Protein AF-0000000072804065 (afdb_homodimer)

Organism: NCBI:txid2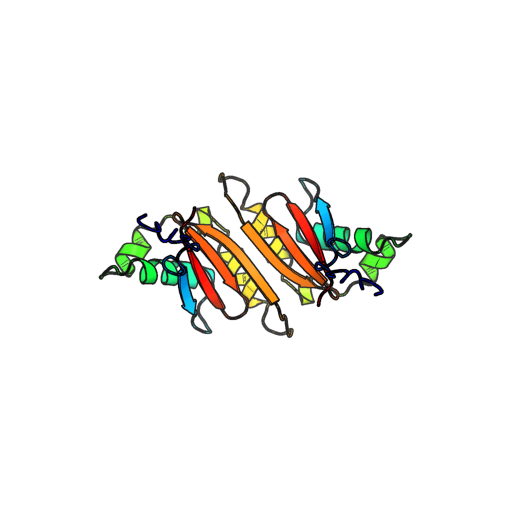691917

pLDDT: mean 82.13, std 18.31, range [34.38, 97.69]

Sequence (206 aa):
MTSGQSTTDSPSEHDRFVYQAEPDQPPSEAVITAIAMQSEADDLTAVADELDPLYNAIDPSALDALFDSSGTHDRSTGAVTFEYADRHVRIDTTGRIELTAEEMTSGQSTTDSPSEHDRFVYQAEPDQPPSEAVITAIAMQSEADDLTAVADELDPLYNAIDPSALDALFDSSGTHDRSTGAVTFEYADRHVRIDTTGRIELTAEE

Radius of gyration: 20.18 Å; Cα contacts (8 Å, |Δi|>4): 306; chains: 2; bounding box: 33×65×68 Å

Structure (mmCIF, N/CA/C/O backbone):
data_AF-0000000072804065-model_v1
#
loop_
_entity.id
_entity.type
_entity.pdbx_description
1 polymer 'Halobacterial output domain-containing protein'
#
loop_
_atom_site.group_PDB
_atom_site.id
_atom_site.type_symbol
_atom_site.label_atom_id
_atom_site.label_alt_id
_atom_site.label_comp_id
_atom_site.label_asym_id
_atom_site.label_entity_id
_atom_site.label_seq_id
_atom_site.pdbx_PDB_ins_code
_atom_site.Cartn_x
_atom_site.Cartn_y
_atom_site.Cartn_z
_atom_site.occupancy
_atom_site.B_iso_or_equiv
_atom_site.auth_seq_id
_atom_site.auth_comp_id
_atom_site.auth_asym_id
_atom_site.auth_atom_id
_atom_site.pdbx_PDB_model_num
ATOM 1 N N . MET A 1 1 ? 0.262 3.355 -51.188 1 34.38 1 MET A N 1
ATOM 2 C CA . MET A 1 1 ? 0.47 4.039 -49.906 1 34.38 1 MET A CA 1
ATOM 3 C C . MET A 1 1 ? -0.218 3.291 -48.75 1 34.38 1 MET A C 1
ATOM 5 O O . MET A 1 1 ? -1.448 3.256 -48.688 1 34.38 1 MET A O 1
ATOM 9 N N . THR A 1 2 ? 0.384 2.131 -48.344 1 46.75 2 THR A N 1
ATOM 10 C CA . THR A 1 2 ? -0.079 1.192 -47.344 1 46.75 2 THR A CA 1
ATOM 11 C C . THR A 1 2 ? -0.172 1.872 -45.969 1 46.75 2 THR A C 1
ATOM 13 O O . THR A 1 2 ? 0.775 2.529 -45.531 1 46.75 2 THR A O 1
ATOM 16 N N . SER A 1 3 ? -1.215 2.693 -45.781 1 47.5 3 SER A N 1
ATOM 17 C CA . SER A 1 3 ? -1.471 3.291 -44.469 1 47.5 3 SER A CA 1
ATOM 18 C C . SER A 1 3 ? -1.201 2.295 -43.344 1 47.5 3 SER A C 1
ATOM 20 O O . SER A 1 3 ? -1.839 1.243 -43.25 1 47.5 3 SER A O 1
ATOM 22 N N . GLY A 1 4 ? 0.09 2.086 -43 1 46.12 4 GLY A N 1
ATOM 23 C CA . GLY A 1 4 ? 0.476 1.311 -41.844 1 46.12 4 GLY A CA 1
ATOM 24 C C . GLY A 1 4 ? -0.341 1.645 -40.594 1 46.12 4 GLY A C 1
ATOM 25 O O . GLY A 1 4 ? -0.458 2.812 -40.219 1 46.12 4 GLY A O 1
ATOM 26 N N . GLN A 1 5 ? -1.548 1.132 -40.438 1 47.69 5 GLN A N 1
ATOM 27 C CA . GLN A 1 5 ? -2.291 1.23 -39.188 1 47.69 5 GLN A CA 1
ATOM 28 C C . GLN A 1 5 ? -1.362 1.107 -38 1 47.69 5 GLN A C 1
ATOM 30 O O . GLN A 1 5 ? -0.599 0.146 -37.875 1 47.69 5 GLN A O 1
ATOM 35 N N . SER A 1 6 ? -0.649 2.172 -37.625 1 50.25 6 SER A N 1
ATOM 36 C CA . SER A 1 6 ? 0.022 2.238 -36.312 1 50.25 6 SER A CA 1
ATOM 37 C C . SER A 1 6 ? -0.809 1.567 -35.25 1 50.25 6 SER A C 1
ATOM 39 O O . SER A 1 6 ? -1.888 2.051 -34.875 1 50.25 6 SER A O 1
ATOM 41 N N . THR A 1 7 ? -0.892 0.252 -35.25 1 48.94 7 THR A N 1
ATOM 42 C CA . THR A 1 7 ? -1.451 -0.417 -34.094 1 48.94 7 THR A CA 1
ATOM 43 C C . THR A 1 7 ? -0.897 0.189 -32.812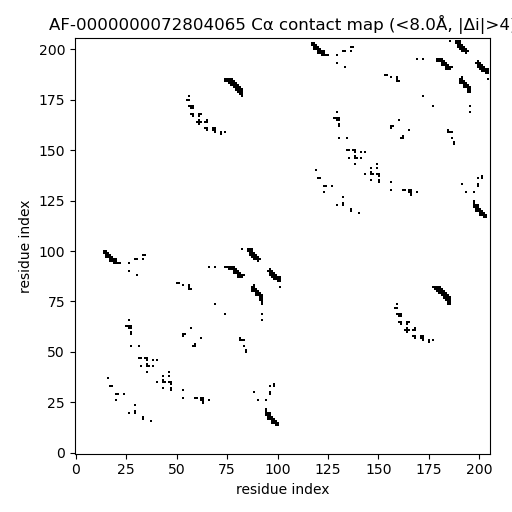 1 48.94 7 THR A C 1
ATOM 45 O O . THR A 1 7 ? 0.312 0.16 -32.562 1 48.94 7 THR A O 1
ATOM 48 N N . THR A 1 8 ? -1.206 1.453 -32.531 1 47.91 8 THR A N 1
ATOM 49 C CA . THR A 1 8 ? -0.932 1.958 -31.188 1 47.91 8 THR A CA 1
ATOM 50 C C . THR A 1 8 ? -1.094 0.852 -30.141 1 47.91 8 THR A C 1
ATOM 52 O O . THR A 1 8 ? -2.168 0.26 -30.031 1 47.91 8 THR A O 1
ATOM 55 N N . ASP A 1 9 ? -0.089 0.01 -29.938 1 44.72 9 ASP A N 1
ATOM 56 C CA . ASP A 1 9 ? 0.026 -0.941 -28.844 1 44.72 9 ASP A CA 1
ATOM 57 C C . ASP A 1 9 ? -0.428 -0.316 -27.516 1 44.72 9 ASP A C 1
ATOM 59 O O . ASP A 1 9 ? 0.246 0.563 -26.984 1 44.72 9 ASP A O 1
ATOM 63 N N . SER A 1 10 ? -1.615 0.213 -27.391 1 50.66 10 SER A N 1
ATOM 64 C CA . SER A 1 10 ? -2.113 0.511 -26.062 1 50.66 10 SER A CA 1
ATOM 65 C C . SER A 1 10 ? -1.63 -0.521 -25.047 1 50.66 10 SER A C 1
ATOM 67 O O . SER A 1 10 ? -1.496 -1.702 -25.359 1 50.66 10 SER A O 1
ATOM 69 N N . PRO A 1 11 ? -0.793 -0.246 -24.109 1 51.28 11 PRO A N 1
ATOM 70 C CA . PRO A 1 11 ? -0.505 -1.338 -23.172 1 51.28 11 PRO A CA 1
ATOM 71 C C . PRO A 1 11 ? -1.628 -2.371 -23.109 1 51.28 11 PRO A C 1
ATOM 73 O O . PRO A 1 11 ? -2.793 -2.012 -22.922 1 51.28 11 PRO A O 1
ATOM 76 N N . SER A 1 12 ? -1.686 -3.406 -23.938 1 51.94 12 SER A N 1
ATOM 77 C CA . SER A 1 12 ? -2.711 -4.418 -24.172 1 51.94 12 SER A CA 1
ATOM 78 C C . SER A 1 12 ? -3.369 -4.855 -22.875 1 51.94 12 SER A C 1
ATOM 80 O O . SER A 1 12 ? -2.689 -5.316 -21.953 1 51.94 12 SER A O 1
ATOM 82 N N . GLU A 1 13 ? -4.5 -4.156 -22.281 1 58.72 13 GLU A N 1
ATOM 83 C CA . GLU A 1 13 ? -5.434 -4.773 -21.344 1 58.72 13 GLU A CA 1
ATOM 84 C C . GLU A 1 13 ? -5.246 -6.285 -21.297 1 58.72 13 GLU A C 1
ATOM 86 O O . GLU A 1 13 ? -5.621 -6.93 -20.312 1 58.72 13 GLU A O 1
ATOM 91 N N . HIS A 1 14 ? -4.488 -6.77 -22.297 1 63.44 14 HIS A N 1
ATOM 92 C CA . HIS A 1 14 ? -4.352 -8.211 -22.438 1 63.44 14 HIS A CA 1
ATOM 93 C C . HIS A 1 14 ? -3.363 -8.773 -21.406 1 63.44 14 HIS A C 1
ATOM 95 O O . HIS A 1 14 ? -3.447 -9.945 -21.031 1 63.44 14 HIS A O 1
ATOM 101 N N . ASP A 1 15 ? -2.721 -7.867 -20.703 1 82.69 15 ASP A N 1
ATOM 102 C CA . ASP A 1 15 ? -1.767 -8.461 -19.766 1 82.69 15 ASP A CA 1
ATOM 103 C C . ASP A 1 15 ? -2.152 -8.156 -18.328 1 82.69 15 ASP A C 1
ATOM 105 O O . ASP A 1 15 ? -1.288 -8.078 -17.453 1 82.69 15 ASP A O 1
ATOM 109 N N . ARG A 1 16 ? -3.529 -7.902 -18.234 1 91.69 16 ARG A N 1
ATOM 110 C CA . ARG A 1 16 ? -4.074 -7.605 -16.906 1 91.69 16 ARG A CA 1
ATOM 111 C C . ARG A 1 16 ? -5.004 -8.719 -16.438 1 91.69 16 ARG A C 1
ATOM 113 O O . ARG A 1 16 ? -5.883 -9.156 -17.188 1 91.69 16 ARG A O 1
ATOM 120 N N . PHE A 1 17 ? -4.719 -9.336 -15.305 1 95.06 17 PHE A N 1
ATOM 121 C CA . PHE A 1 17 ? -5.559 -10.344 -14.672 1 95.06 17 PHE A CA 1
ATOM 122 C C . PHE A 1 17 ? -6.129 -9.836 -13.359 1 95.06 17 PHE A C 1
ATOM 124 O O . PHE A 1 17 ? -5.418 -9.203 -12.57 1 95.06 17 PHE A O 1
ATOM 131 N N . VAL A 1 18 ? -7.477 -10.047 -13.125 1 97.38 18 VAL A N 1
ATOM 132 C CA . VAL A 1 18 ? -8.109 -9.562 -11.906 1 97.38 18 VAL A CA 1
ATOM 133 C C . VAL A 1 18 ? -8.703 -10.727 -11.125 1 97.38 18 VAL A C 1
ATOM 135 O O . VAL A 1 18 ? -9.359 -11.594 -11.695 1 97.38 18 VAL A O 1
ATOM 138 N N . TYR A 1 19 ? -8.383 -10.766 -9.875 1 96.94 19 TYR A N 1
ATOM 139 C CA . TYR A 1 19 ? -8.898 -11.758 -8.938 1 96.94 19 TYR A CA 1
ATOM 140 C C . TYR A 1 19 ? -9.586 -11.086 -7.754 1 96.94 19 TYR A C 1
ATOM 142 O O . TYR A 1 19 ? -9.078 -10.086 -7.223 1 96.94 19 TYR A O 1
ATOM 150 N N . GLN A 1 20 ? -10.781 -11.578 -7.398 1 97.69 20 GLN A N 1
ATOM 151 C CA . GLN A 1 20 ? -11.5 -11.102 -6.219 1 97.69 20 GLN A CA 1
ATOM 152 C C . GLN A 1 20 ? -11.336 -12.062 -5.051 1 97.69 20 GLN A C 1
ATOM 154 O O . GLN A 1 20 ? -11.836 -13.188 -5.094 1 97.69 20 GLN A O 1
ATOM 159 N N . ALA A 1 21 ? -10.68 -11.594 -4.07 1 97 21 ALA A N 1
ATOM 160 C CA . ALA A 1 21 ? -10.461 -12.43 -2.893 1 97 21 ALA A CA 1
ATOM 161 C C . ALA A 1 21 ? -11.789 -12.758 -2.205 1 97 21 ALA A C 1
ATOM 163 O O . ALA A 1 21 ? -12.711 -11.945 -2.205 1 97 21 ALA A O 1
ATOM 164 N N . GLU A 1 22 ? -11.812 -13.914 -1.579 1 95.75 22 GLU A N 1
ATOM 165 C CA . GLU A 1 22 ? -12.953 -14.258 -0.741 1 95.75 22 GLU A CA 1
ATOM 166 C C . GLU A 1 22 ? -12.969 -13.438 0.542 1 95.75 22 GLU A C 1
ATOM 168 O O . GLU A 1 22 ? -11.922 -12.969 1 1 95.75 22 GLU A O 1
ATOM 173 N N . PRO A 1 23 ? -14.164 -13.211 1.139 1 92 23 PRO A N 1
ATOM 174 C CA . PRO A 1 23 ? -14.297 -12.344 2.314 1 92 23 PRO A CA 1
ATOM 175 C C . PRO A 1 23 ? -13.352 -12.742 3.447 1 92 23 PRO A C 1
ATOM 177 O O . PRO A 1 23 ? -12.836 -11.883 4.156 1 92 23 PRO A O 1
ATOM 180 N N . ASP A 1 24 ? -13.07 -14.008 3.656 1 93.12 24 ASP A N 1
ATOM 181 C CA . ASP A 1 24 ? -12.242 -14.438 4.781 1 93.12 24 ASP A CA 1
ATOM 182 C C . ASP A 1 24 ? -10.844 -14.828 4.324 1 93.12 24 ASP A C 1
ATOM 184 O O . ASP A 1 24 ? -10.039 -15.328 5.117 1 93.12 24 ASP A O 1
ATOM 188 N N . GLN A 1 25 ? -10.586 -14.508 3.143 1 95.88 25 GLN A N 1
ATOM 189 C CA . GLN A 1 25 ? -9.266 -14.836 2.615 1 95.88 25 GLN A CA 1
ATOM 190 C C . GLN A 1 25 ? -8.273 -13.703 2.883 1 95.88 25 GLN A C 1
ATOM 192 O O . GLN A 1 25 ? -8.453 -12.586 2.396 1 95.88 25 GLN A O 1
ATOM 197 N N . PRO A 1 26 ? -7.223 -14.023 3.727 1 96.25 26 PRO A N 1
ATOM 198 C CA . PRO A 1 26 ? -6.211 -12.984 3.93 1 96.25 26 PRO A CA 1
ATOM 199 C C . PRO A 1 26 ? -5.562 -12.531 2.625 1 96.25 26 PRO A C 1
ATOM 201 O O . PRO A 1 26 ? -5.309 -13.352 1.738 1 96.25 26 PRO A O 1
ATOM 204 N N . PRO A 1 27 ? -5.324 -11.219 2.494 1 96.69 27 PRO A N 1
ATOM 205 C CA . PRO A 1 27 ? -4.715 -10.703 1.266 1 96.69 27 PRO A CA 1
ATOM 206 C C . PRO A 1 27 ? -3.414 -11.422 0.906 1 96.69 27 PRO A C 1
ATOM 208 O O . PRO A 1 27 ? -3.141 -11.656 -0.274 1 96.69 27 PRO A O 1
ATOM 211 N N . SER A 1 28 ? -2.547 -11.734 1.847 1 96.44 28 SER A N 1
ATOM 212 C CA . SER A 1 28 ? -1.288 -12.422 1.577 1 96.44 28 SER A CA 1
ATOM 213 C C . SER A 1 28 ? -1.525 -13.758 0.89 1 96.44 28 SER A C 1
ATOM 215 O O . SER A 1 28 ? -0.743 -14.172 0.03 1 96.44 28 SER A O 1
ATOM 217 N N . GLU A 1 29 ? -2.527 -14.477 1.264 1 95.94 29 GLU A N 1
ATOM 218 C CA . GLU A 1 29 ? -2.887 -15.742 0.622 1 95.94 29 GLU A CA 1
ATOM 219 C C . GLU A 1 29 ? -3.559 -15.5 -0.727 1 95.94 29 GLU A C 1
ATOM 221 O O . GLU A 1 29 ? -3.344 -16.25 -1.677 1 95.94 29 GLU A O 1
ATOM 226 N N . ALA A 1 30 ? -4.402 -14.492 -0.772 1 96.44 30 ALA A N 1
ATOM 227 C CA . ALA A 1 30 ? -5.129 -14.156 -1.993 1 96.44 30 ALA A CA 1
ATOM 228 C C . ALA A 1 30 ? -4.164 -13.844 -3.135 1 96.44 30 ALA A C 1
ATOM 230 O O . ALA A 1 30 ? -4.441 -14.172 -4.293 1 96.44 30 ALA A O 1
ATOM 231 N N . VAL A 1 31 ? -3.062 -13.234 -2.836 1 96.25 31 VAL A N 1
ATOM 232 C CA . VAL A 1 31 ? -2.059 -12.922 -3.846 1 96.25 31 VAL A CA 1
ATOM 233 C C . VAL A 1 31 ? -1.539 -14.203 -4.484 1 96.25 31 VAL A C 1
ATOM 235 O O . VAL A 1 31 ? -1.48 -14.32 -5.711 1 96.25 31 VAL A O 1
ATOM 238 N N . ILE A 1 32 ? -1.177 -15.125 -3.686 1 95.5 32 ILE A N 1
ATOM 239 C CA . ILE A 1 32 ? -0.658 -16.391 -4.176 1 95.5 32 ILE A CA 1
ATOM 240 C C . ILE A 1 32 ? -1.719 -17.094 -5.023 1 95.5 32 ILE A C 1
ATOM 242 O O . ILE A 1 32 ? -1.421 -17.609 -6.105 1 95.5 32 ILE A O 1
ATOM 246 N N . THR A 1 33 ? -2.924 -17.078 -4.508 1 94.38 33 THR A N 1
ATOM 247 C CA . THR A 1 33 ? -4.035 -17.688 -5.23 1 94.38 33 THR A CA 1
ATOM 248 C C . THR A 1 33 ? -4.23 -17.016 -6.586 1 94.38 33 THR A C 1
ATOM 250 O O . THR A 1 33 ? -4.387 -17.703 -7.605 1 94.38 33 THR A O 1
ATOM 253 N N . ALA A 1 34 ? -4.211 -15.648 -6.625 1 95.44 34 ALA A N 1
ATOM 254 C CA . ALA A 1 34 ? -4.379 -14.883 -7.859 1 95.44 34 ALA A CA 1
ATOM 255 C C . ALA A 1 34 ? -3.328 -15.266 -8.891 1 95.44 34 ALA A C 1
ATOM 257 O O . ALA A 1 34 ? -3.65 -15.477 -10.062 1 95.44 34 ALA A O 1
ATOM 258 N N . ILE A 1 35 ? -2.098 -15.414 -8.477 1 94 35 ILE A N 1
ATOM 259 C CA . ILE A 1 35 ? -1.001 -15.727 -9.383 1 94 35 ILE A CA 1
ATOM 260 C C . ILE A 1 35 ? -1.16 -17.156 -9.906 1 94 35 ILE A C 1
ATOM 262 O O . ILE A 1 35 ? -0.947 -17.422 -11.094 1 94 35 ILE A O 1
ATOM 266 N N . ALA A 1 36 ? -1.484 -18.062 -9.016 1 92.62 36 ALA A N 1
ATOM 267 C CA . ALA A 1 36 ? -1.716 -19.438 -9.445 1 92.62 36 ALA A CA 1
ATOM 268 C C . ALA A 1 36 ? -2.822 -19.5 -10.492 1 92.62 36 ALA A C 1
ATOM 270 O O . ALA A 1 36 ? -2.693 -20.203 -11.492 1 92.62 36 ALA A O 1
ATOM 271 N N . MET A 1 37 ? -3.846 -18.75 -10.289 1 91.88 37 MET A N 1
ATOM 272 C CA . MET A 1 37 ? -5 -18.766 -11.188 1 91.88 37 MET A CA 1
ATOM 273 C C . MET A 1 37 ? -4.668 -18.125 -12.523 1 91.88 37 MET A C 1
ATOM 275 O O . MET A 1 37 ? -5.172 -18.547 -13.562 1 91.88 37 MET A O 1
ATOM 279 N N . GLN A 1 38 ? -3.85 -17.078 -12.445 1 91.06 38 GLN A N 1
ATOM 280 C CA . GLN A 1 38 ? -3.438 -16.406 -13.68 1 91.06 38 GLN A CA 1
ATOM 281 C C . GLN A 1 38 ? -2.674 -17.359 -14.594 1 91.06 38 GLN A C 1
ATOM 283 O O . GLN A 1 38 ? -2.748 -17.25 -15.82 1 91.06 38 GLN A O 1
ATOM 288 N N . SER A 1 39 ? -1.707 -18.172 -14.102 1 82.31 39 SER A N 1
ATOM 289 C CA . SER A 1 39 ? -0.827 -19.062 -14.844 1 82.31 39 SER A CA 1
ATOM 290 C C . SER A 1 39 ? -1.627 -20.031 -15.719 1 82.31 39 SER A C 1
ATOM 292 O O . SER A 1 39 ? -1.098 -20.578 -16.688 1 82.31 39 SER A O 1
ATOM 294 N N . GLU A 1 40 ? -2.932 -20.062 -15.75 1 76.5 40 GLU A N 1
ATOM 295 C CA . GLU A 1 40 ? -3.777 -20.969 -16.531 1 76.5 40 GLU A CA 1
ATOM 296 C C . GLU A 1 40 ? -3.242 -22.391 -16.484 1 76.5 40 GLU A C 1
ATOM 298 O O . GLU A 1 40 ? -3.418 -23.156 -17.438 1 76.5 40 GLU A O 1
ATOM 303 N N . ALA A 1 41 ? -2.395 -22.594 -15.531 1 79.31 41 ALA A N 1
ATOM 304 C CA . ALA A 1 41 ? -1.872 -23.953 -15.383 1 79.31 41 ALA A CA 1
ATOM 305 C C . ALA A 1 41 ? -2.947 -24.891 -14.852 1 79.31 41 ALA A C 1
ATOM 307 O O . ALA A 1 41 ? -3.881 -24.453 -14.172 1 79.31 41 ALA A O 1
ATOM 308 N N . ASP A 1 42 ? -2.861 -26.109 -15.273 1 80.56 42 ASP A N 1
ATOM 309 C CA . ASP A 1 42 ? -3.832 -27.141 -14.906 1 80.56 42 ASP A CA 1
ATOM 310 C C . ASP A 1 42 ? -3.777 -27.438 -13.406 1 80.56 42 ASP A C 1
ATOM 312 O O . ASP A 1 42 ? -4.785 -27.812 -12.805 1 80.56 42 ASP A O 1
ATOM 316 N N . ASP A 1 43 ? -2.572 -27.281 -12.852 1 84.25 43 ASP A N 1
ATOM 317 C CA . ASP A 1 43 ? -2.398 -27.547 -11.422 1 84.25 43 ASP A CA 1
ATOM 318 C C . ASP A 1 43 ? -1.99 -26.281 -10.672 1 84.25 43 ASP A C 1
ATOM 320 O O . ASP A 1 43 ? -0.803 -25.969 -10.578 1 84.25 43 ASP A O 1
ATOM 324 N N . LEU A 1 44 ? -2.902 -25.625 -10.07 1 78.88 44 LEU A N 1
ATOM 325 C CA . LEU A 1 44 ? -2.688 -24.359 -9.391 1 78.88 44 LEU A CA 1
ATOM 326 C C . LEU A 1 44 ? -1.84 -24.547 -8.133 1 78.88 44 LEU A C 1
ATOM 328 O O . LEU A 1 44 ? -1.078 -23.656 -7.754 1 78.88 44 LEU A O 1
ATOM 332 N N . THR A 1 45 ? -1.979 -25.703 -7.539 1 81.69 45 THR A N 1
ATOM 333 C CA . THR A 1 45 ? -1.188 -25.984 -6.348 1 81.69 45 THR A CA 1
ATOM 334 C C . THR A 1 45 ? 0.294 -26.094 -6.695 1 81.69 45 THR A C 1
ATOM 336 O O . THR A 1 45 ? 1.147 -25.609 -5.949 1 81.69 45 THR A O 1
ATOM 339 N N . ALA A 1 46 ? 0.537 -26.672 -7.855 1 82.94 46 ALA A N 1
ATOM 340 C CA . ALA A 1 46 ? 1.923 -26.812 -8.297 1 82.94 46 ALA A CA 1
ATOM 341 C C . ALA A 1 46 ? 2.545 -25.453 -8.594 1 82.94 46 ALA A C 1
ATOM 343 O O . ALA A 1 46 ? 3.713 -25.219 -8.281 1 82.94 46 ALA A O 1
ATOM 344 N N . VAL A 1 47 ? 1.757 -24.641 -9.117 1 82.44 47 VAL A N 1
ATOM 345 C CA . VAL A 1 47 ? 2.236 -23.312 -9.445 1 82.44 47 VAL A CA 1
ATOM 346 C C . VAL A 1 47 ? 2.59 -22.562 -8.164 1 82.44 47 VAL A C 1
ATOM 348 O O . VAL A 1 47 ? 3.674 -21.969 -8.055 1 82.44 47 VAL A O 1
ATOM 351 N N . ALA A 1 48 ? 1.718 -22.656 -7.199 1 81.5 48 ALA A N 1
ATOM 352 C CA . ALA A 1 48 ? 1.929 -21.953 -5.934 1 81.5 48 ALA A CA 1
ATOM 353 C C . ALA A 1 48 ? 3.186 -22.469 -5.23 1 81.5 48 ALA A C 1
ATOM 355 O O . ALA A 1 48 ? 3.896 -21.688 -4.586 1 81.5 48 ALA A O 1
ATOM 356 N N . ASP A 1 49 ? 3.439 -23.734 -5.473 1 84.38 49 ASP A N 1
ATOM 357 C CA . ASP A 1 49 ? 4.59 -24.359 -4.828 1 84.38 49 ASP A CA 1
ATOM 358 C C . ASP A 1 49 ? 5.898 -23.891 -5.465 1 84.38 49 ASP A C 1
ATOM 360 O O . ASP A 1 49 ? 6.961 -23.984 -4.848 1 84.38 49 ASP A O 1
ATOM 364 N N . GLU A 1 50 ? 5.762 -23.438 -6.66 1 86.31 50 GLU A N 1
ATOM 365 C CA . GLU A 1 50 ? 6.973 -23.031 -7.367 1 86.31 50 GLU A CA 1
ATOM 366 C C . GLU A 1 50 ? 7.289 -21.562 -7.145 1 86.31 50 GLU A C 1
ATOM 368 O O . GLU A 1 50 ? 8.391 -21.094 -7.457 1 86.31 50 GLU A O 1
ATOM 373 N N . LEU A 1 51 ? 6.324 -20.906 -6.582 1 89.44 51 LEU A N 1
ATOM 374 C CA . LEU A 1 51 ? 6.516 -19.484 -6.352 1 89.44 51 LEU A CA 1
ATOM 375 C C . LEU A 1 51 ? 7.504 -19.25 -5.215 1 89.44 51 LEU A C 1
ATOM 377 O O . LEU A 1 51 ? 7.52 -19.984 -4.23 1 89.44 51 LEU A O 1
ATOM 381 N N . ASP A 1 52 ? 8.422 -18.172 -5.422 1 88.81 52 ASP A N 1
ATOM 382 C CA . ASP A 1 52 ? 9.219 -17.719 -4.289 1 88.81 52 ASP A CA 1
ATOM 383 C C . ASP A 1 52 ? 8.32 -17.312 -3.119 1 88.81 52 ASP A C 1
ATOM 385 O O . ASP A 1 52 ? 7.172 -16.922 -3.316 1 88.81 52 ASP A O 1
ATOM 389 N N . PRO A 1 53 ? 8.906 -17.5 -1.896 1 91.75 53 PRO A N 1
ATOM 390 C CA . PRO A 1 53 ? 8.133 -17.031 -0.745 1 91.75 53 PRO A CA 1
ATOM 391 C C . PRO A 1 53 ? 7.754 -15.555 -0.852 1 91.75 53 PRO A C 1
ATOM 393 O O . PRO A 1 53 ? 8.578 -14.727 -1.251 1 91.75 53 PRO A O 1
ATOM 396 N N . LEU A 1 54 ? 6.387 -15.266 -0.555 1 92.69 54 LEU A N 1
ATOM 397 C CA . LEU A 1 54 ? 5.867 -13.906 -0.643 1 92.69 54 LEU A CA 1
ATOM 398 C C . LEU A 1 54 ? 6.656 -12.969 0.261 1 92.69 54 LEU A C 1
ATOM 400 O O . LEU A 1 54 ? 6.84 -11.789 -0.069 1 92.69 54 LEU A O 1
ATOM 404 N N . TYR A 1 55 ? 7.18 -13.523 1.354 1 92 55 TYR A N 1
ATOM 405 C CA . TYR A 1 55 ? 7.852 -12.68 2.338 1 92 55 TYR A CA 1
ATOM 406 C C . TYR A 1 55 ? 9.117 -12.062 1.756 1 92 55 TYR A C 1
ATOM 408 O O . TYR A 1 55 ? 9.68 -11.125 2.328 1 92 55 TYR A O 1
ATOM 416 N N . ASN A 1 56 ? 9.594 -12.609 0.59 1 90.12 56 ASN A N 1
ATOM 417 C CA . ASN A 1 56 ? 10.734 -12.016 -0.092 1 90.12 56 ASN A CA 1
ATOM 418 C C . ASN A 1 56 ? 10.359 -10.695 -0.759 1 90.12 56 ASN A C 1
ATOM 420 O O . ASN A 1 56 ? 11.234 -9.883 -1.066 1 90.12 56 ASN A O 1
ATOM 424 N N . ALA A 1 57 ? 9.109 -10.516 -1.004 1 90.81 57 ALA A N 1
ATOM 425 C CA . ALA A 1 57 ? 8.664 -9.32 -1.708 1 90.81 57 ALA A CA 1
ATOM 426 C C . ALA A 1 57 ? 7.992 -8.336 -0.75 1 90.81 57 ALA A C 1
ATOM 428 O O . ALA A 1 57 ? 8.102 -7.125 -0.924 1 90.81 57 ALA A O 1
ATOM 429 N N . ILE A 1 58 ? 7.25 -8.844 0.164 1 92.06 58 ILE A N 1
ATOM 430 C CA . ILE A 1 58 ? 6.504 -8.023 1.113 1 92.06 58 ILE A CA 1
ATOM 431 C C . ILE A 1 58 ? 6.277 -8.805 2.404 1 92.06 58 ILE A C 1
ATOM 433 O O . ILE A 1 58 ? 6.262 -10.039 2.395 1 92.06 58 ILE A O 1
ATOM 437 N N . ASP A 1 59 ? 6.211 -8.117 3.525 1 94.44 59 ASP A N 1
ATOM 438 C CA . ASP A 1 59 ? 5.824 -8.773 4.77 1 94.44 59 ASP A CA 1
ATOM 439 C C . ASP A 1 59 ? 4.355 -9.188 4.738 1 94.44 59 ASP A C 1
ATOM 441 O O . ASP A 1 59 ? 3.465 -8.344 4.871 1 94.44 59 ASP A O 1
ATOM 445 N N . PRO A 1 60 ? 4.117 -10.461 4.695 1 95.81 60 PRO A N 1
ATOM 446 C CA . PRO A 1 60 ? 2.732 -10.922 4.535 1 95.81 60 PRO A CA 1
ATOM 447 C C . PRO A 1 60 ? 1.86 -10.586 5.742 1 95.81 60 PRO A C 1
ATOM 449 O O . PRO A 1 60 ? 0.669 -10.305 5.59 1 95.81 60 PRO A O 1
ATOM 452 N N . SER A 1 61 ? 2.426 -10.648 6.922 1 95.88 61 SER A N 1
ATOM 453 C CA . SER A 1 61 ? 1.646 -10.344 8.117 1 95.88 61 SER A CA 1
ATOM 454 C C . SER A 1 61 ? 1.258 -8.867 8.164 1 95.88 61 SER A C 1
ATOM 456 O O . SER A 1 61 ? 0.161 -8.523 8.609 1 95.88 61 SER A O 1
ATOM 458 N N . ALA A 1 62 ? 2.191 -8.039 7.77 1 95.75 62 ALA A N 1
ATOM 459 C CA . ALA A 1 62 ? 1.898 -6.613 7.684 1 95.75 62 ALA A CA 1
ATOM 460 C C . ALA A 1 62 ? 0.802 -6.34 6.656 1 95.75 62 ALA A C 1
ATOM 462 O O . ALA A 1 62 ? -0.099 -5.535 6.902 1 95.75 62 ALA A O 1
ATOM 463 N N . LEU A 1 63 ? 0.881 -6.988 5.535 1 95.5 63 LEU A N 1
ATOM 464 C CA . LEU A 1 63 ? -0.13 -6.863 4.488 1 95.5 63 LEU A CA 1
ATOM 465 C C . LEU A 1 63 ? -1.504 -7.266 5.016 1 95.5 63 LEU A C 1
ATOM 467 O O . LEU A 1 63 ? -2.482 -6.535 4.832 1 95.5 63 LEU A O 1
ATOM 471 N N . ASP A 1 64 ? -1.593 -8.359 5.668 1 96.12 64 ASP A N 1
ATOM 472 C CA . ASP A 1 64 ? -2.863 -8.828 6.215 1 96.12 64 ASP A CA 1
ATOM 473 C C . ASP A 1 64 ? -3.428 -7.836 7.223 1 96.12 64 ASP A C 1
ATOM 475 O O . ASP A 1 64 ? -4.617 -7.516 7.191 1 96.12 64 ASP A O 1
ATOM 479 N N . ALA A 1 65 ? -2.586 -7.41 8.055 1 93.75 65 ALA A N 1
ATOM 480 C CA . ALA A 1 65 ? -3.012 -6.492 9.109 1 93.75 65 ALA A CA 1
ATOM 481 C C . ALA A 1 65 ? -3.516 -5.18 8.516 1 93.75 65 ALA A C 1
ATOM 483 O O . ALA A 1 65 ? -4.441 -4.566 9.055 1 93.75 65 ALA A O 1
ATOM 484 N N . LEU A 1 66 ? -2.865 -4.758 7.453 1 91.88 66 LEU A N 1
ATOM 485 C CA . LEU A 1 66 ? -3.223 -3.488 6.832 1 91.88 66 LEU A CA 1
ATOM 486 C C . LEU A 1 66 ? -4.672 -3.504 6.355 1 91.88 66 LEU A C 1
ATOM 488 O O . LEU A 1 66 ? -5.363 -2.486 6.43 1 91.88 66 LEU A O 1
ATOM 492 N N . PHE A 1 67 ? -5.145 -4.602 5.918 1 91.19 67 PHE A N 1
ATOM 493 C CA . PHE A 1 67 ? -6.48 -4.672 5.344 1 91.19 67 PHE A CA 1
ATOM 494 C C . PHE A 1 67 ? -7.48 -5.203 6.363 1 91.19 67 PHE A C 1
ATOM 496 O O . PHE A 1 67 ? -8.695 -5.105 6.16 1 91.19 67 PHE A O 1
ATOM 503 N N . ASP A 1 68 ? -7.004 -5.973 7.32 1 81.75 68 ASP A N 1
ATOM 504 C CA . ASP A 1 68 ? -7.902 -6.414 8.383 1 81.75 68 ASP A CA 1
ATOM 505 C C . ASP A 1 68 ? -8.5 -5.223 9.125 1 81.75 68 ASP A C 1
ATOM 507 O O . ASP A 1 68 ? -9.664 -5.258 9.523 1 81.75 68 ASP A O 1
ATOM 511 N N . SER A 1 69 ? -7.582 -4.402 9.492 1 59.25 69 SER A N 1
ATOM 512 C CA . SER A 1 69 ? -8 -3.262 10.297 1 59.25 69 SER A CA 1
ATOM 513 C C . SER A 1 69 ? -8.961 -2.363 9.523 1 59.25 69 SER A C 1
ATOM 515 O O . SER A 1 69 ? -9.586 -1.467 10.102 1 59.25 69 SER A O 1
ATOM 517 N N . SER A 1 70 ? -8.891 -2.514 8.188 1 53.12 70 SER A N 1
ATOM 518 C CA . SER A 1 70 ? -9.719 -1.588 7.422 1 53.12 70 SER A CA 1
ATOM 519 C C . SER A 1 70 ? -11.203 -1.812 7.699 1 53.12 70 SER A C 1
ATOM 521 O O . SER A 1 70 ? -12.055 -1.24 7.023 1 53.12 70 SER A O 1
ATOM 523 N N . GLY A 1 71 ? -11.516 -2.82 8.523 1 44.25 71 GLY A N 1
ATOM 524 C CA . GLY A 1 71 ? -12.93 -2.996 8.828 1 44.25 71 GLY A CA 1
ATOM 525 C C . GLY A 1 71 ? -13.68 -1.686 8.945 1 44.25 71 GLY A C 1
ATOM 526 O O . GLY A 1 71 ? -14.781 -1.542 8.398 1 44.25 71 GLY A O 1
ATOM 527 N N . THR A 1 72 ? -13.727 -1.242 10.203 1 42.75 72 THR A N 1
ATOM 528 C CA . THR A 1 72 ? -14.805 -0.385 10.672 1 42.75 72 THR A CA 1
ATOM 529 C C . THR A 1 72 ? -14.945 0.847 9.781 1 42.75 72 THR A C 1
ATOM 531 O O . THR A 1 72 ? -16.016 1.442 9.703 1 42.75 72 THR A O 1
ATOM 534 N N . HIS A 1 73 ? -13.906 1.591 9.625 1 44.28 73 HIS A N 1
ATOM 535 C CA . HIS A 1 73 ? -14.203 2.934 9.148 1 44.28 73 HIS A CA 1
ATOM 536 C C . HIS A 1 73 ? -14.352 2.957 7.629 1 44.28 73 HIS A C 1
ATOM 538 O O . HIS A 1 73 ? -13.75 2.137 6.93 1 44.28 73 HIS A O 1
ATOM 544 N N . ASP A 1 74 ? -15.422 3.359 7.203 1 45.03 74 ASP A N 1
ATOM 545 C CA . ASP A 1 74 ? -15.703 3.832 5.848 1 45.03 74 ASP A CA 1
ATOM 546 C C . ASP A 1 74 ? -14.406 4.102 5.086 1 45.03 74 ASP A C 1
ATOM 548 O O . ASP A 1 74 ? -13.93 5.238 5.039 1 45.03 74 ASP A O 1
ATOM 552 N N . ARG A 1 75 ? -13.336 3.4 5.43 1 51.03 75 ARG A N 1
ATOM 553 C CA . ARG A 1 75 ? -12.031 3.66 4.816 1 51.03 75 ARG A CA 1
ATOM 554 C C . ARG A 1 75 ? -12.102 3.512 3.301 1 51.03 75 ARG A C 1
ATOM 556 O O . ARG A 1 75 ? -12.281 2.402 2.789 1 51.03 75 ARG A O 1
ATOM 563 N N . SER A 1 76 ? -12.625 4.461 2.672 1 57.91 76 SER A N 1
ATOM 564 C CA . SER A 1 76 ? -12.852 4.578 1.234 1 57.91 76 SER A CA 1
ATOM 565 C C . SER A 1 76 ? -11.711 3.934 0.443 1 57.91 76 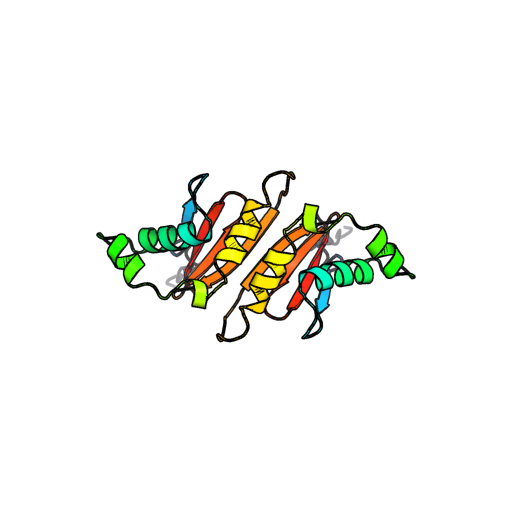SER A C 1
ATOM 567 O O . SER A 1 76 ? -11.891 2.865 -0.147 1 57.91 76 SER A O 1
ATOM 569 N N . THR A 1 77 ? -10.695 4.727 -0.092 1 72.75 77 THR A N 1
ATOM 570 C CA . THR A 1 77 ? -9.773 4.418 -1.179 1 72.75 77 THR A CA 1
ATOM 571 C C . THR A 1 77 ? -8.391 4.066 -0.631 1 72.75 77 THR A C 1
ATOM 573 O O . THR A 1 77 ? -7.949 4.641 0.366 1 72.75 77 THR A O 1
ATOM 576 N N . GLY A 1 78 ? -7.969 2.73 -0.615 1 91.06 78 GLY A N 1
ATOM 577 C CA . GLY A 1 78 ? -6.617 2.316 -0.267 1 91.06 78 GLY A CA 1
ATOM 578 C C . GLY A 1 78 ? -6.113 1.154 -1.104 1 91.06 78 GLY A C 1
ATOM 579 O O . GLY A 1 78 ? -6.91 0.362 -1.615 1 91.06 78 GLY A O 1
ATOM 580 N N . ALA A 1 79 ? -4.887 1.145 -1.224 1 95.19 79 ALA A N 1
ATOM 581 C CA . ALA A 1 79 ? -4.277 0.07 -2.006 1 95.19 79 ALA A CA 1
ATOM 582 C C . ALA A 1 79 ? -2.811 -0.115 -1.639 1 95.19 79 ALA A C 1
ATOM 584 O O . ALA A 1 79 ? -2.176 0.803 -1.113 1 95.19 79 ALA A O 1
ATOM 585 N N . VAL A 1 80 ? -2.416 -1.285 -1.86 1 96 80 VAL A N 1
ATOM 586 C CA . VAL A 1 80 ? -1.001 -1.633 -1.778 1 96 80 VAL A CA 1
ATOM 587 C C . VAL A 1 80 ? -0.52 -2.164 -3.127 1 96 80 VAL A C 1
ATOM 589 O O . VAL A 1 80 ? -1.215 -2.949 -3.775 1 96 80 VAL A O 1
ATOM 592 N N . THR A 1 81 ? 0.646 -1.681 -3.547 1 96 81 THR A N 1
ATOM 593 C CA . THR A 1 81 ? 1.265 -2.207 -4.758 1 96 81 THR A CA 1
ATOM 594 C C . THR A 1 81 ? 2.689 -2.674 -4.48 1 96 81 THR A C 1
ATOM 596 O O . THR A 1 81 ? 3.377 -2.113 -3.623 1 96 81 THR A O 1
ATOM 599 N N . PHE A 1 82 ? 3.068 -3.684 -5.223 1 94.88 82 PHE A N 1
ATOM 600 C CA . PHE A 1 82 ? 4.434 -4.188 -5.137 1 94.88 82 PHE A CA 1
ATOM 601 C C . PHE A 1 82 ? 4.734 -5.137 -6.293 1 94.88 82 PHE A C 1
ATOM 603 O O . PHE A 1 82 ? 3.832 -5.504 -7.051 1 94.88 82 PHE A O 1
ATOM 610 N N . GLU A 1 83 ? 5.98 -5.414 -6.496 1 93.31 83 GLU A N 1
ATOM 611 C CA . GLU A 1 83 ? 6.422 -6.391 -7.484 1 93.31 83 GLU A CA 1
ATOM 612 C C . GLU A 1 83 ? 6.668 -7.754 -6.844 1 93.31 83 GLU A C 1
ATOM 614 O O . GLU A 1 83 ? 7.258 -7.84 -5.766 1 93.31 83 GLU A O 1
ATOM 619 N N . TYR A 1 84 ? 6.148 -8.75 -7.508 1 92.19 84 TYR A N 1
ATOM 620 C CA . TYR A 1 84 ? 6.312 -10.117 -7.027 1 92.19 84 TYR A CA 1
ATOM 621 C C . TYR A 1 84 ? 6.164 -11.117 -8.164 1 92.19 84 TYR A C 1
ATOM 623 O O . TYR A 1 84 ? 5.238 -11.023 -8.977 1 92.19 84 TYR A O 1
ATOM 631 N N . ALA A 1 85 ? 7.121 -12.055 -8.273 1 90.94 85 ALA A N 1
ATOM 632 C CA . ALA A 1 85 ? 7.078 -13.133 -9.25 1 90.94 85 ALA A CA 1
ATOM 633 C C . ALA A 1 85 ? 6.938 -12.586 -10.672 1 90.94 85 ALA A C 1
ATOM 635 O O . ALA A 1 85 ? 6.086 -13.039 -11.438 1 90.94 85 ALA A O 1
ATOM 636 N N . ASP A 1 86 ? 7.645 -11.555 -10.977 1 88.38 86 ASP A N 1
ATOM 637 C CA . ASP A 1 86 ? 7.785 -10.969 -12.305 1 88.38 86 ASP A CA 1
ATOM 638 C C . ASP A 1 86 ? 6.484 -10.289 -12.734 1 88.38 86 ASP A C 1
ATOM 640 O O . ASP A 1 86 ? 6.113 -10.352 -13.914 1 88.38 86 ASP A O 1
ATOM 644 N N . ARG A 1 87 ? 5.812 -9.781 -11.742 1 91.75 87 ARG A N 1
ATOM 645 C CA . ARG A 1 87 ? 4.609 -9.016 -12.047 1 91.75 87 ARG A CA 1
ATOM 646 C C . ARG A 1 87 ? 4.359 -7.945 -10.992 1 91.75 87 ARG A C 1
ATOM 648 O O . ARG A 1 87 ? 4.938 -7.992 -9.906 1 91.75 87 ARG A O 1
ATOM 655 N N . HIS A 1 88 ? 3.531 -6.992 -11.438 1 93.75 88 HIS A N 1
ATOM 656 C CA . HIS A 1 88 ? 3.057 -5.957 -10.523 1 93.75 88 HIS A CA 1
ATOM 657 C C . HIS A 1 88 ? 1.733 -6.355 -9.883 1 93.75 88 HIS A C 1
ATOM 659 O O . HIS A 1 88 ? 0.795 -6.758 -10.57 1 93.75 88 HIS A O 1
ATOM 665 N N . VAL A 1 89 ? 1.755 -6.324 -8.57 1 95.94 89 VAL A N 1
ATOM 666 C CA . VAL A 1 89 ? 0.58 -6.695 -7.785 1 95.94 89 VAL A CA 1
ATOM 667 C C . VAL A 1 89 ? -0.057 -5.445 -7.188 1 95.94 89 VAL A C 1
ATOM 669 O O . VAL A 1 89 ? 0.625 -4.637 -6.551 1 95.94 89 VAL A O 1
ATOM 672 N N . ARG A 1 90 ? -1.328 -5.273 -7.387 1 96.62 90 ARG A N 1
ATOM 673 C CA . ARG A 1 90 ? -2.113 -4.246 -6.711 1 96.62 90 ARG A CA 1
ATOM 674 C C . ARG A 1 90 ? -3.281 -4.863 -5.949 1 96.62 90 ARG A C 1
ATOM 676 O O . ARG A 1 90 ? -4.047 -5.648 -6.512 1 96.62 90 ARG A O 1
ATOM 683 N N . ILE A 1 91 ? -3.369 -4.508 -4.691 1 96.94 91 ILE A N 1
ATOM 684 C CA . ILE A 1 91 ? -4.469 -4.969 -3.852 1 96.94 91 ILE A CA 1
ATOM 685 C C . ILE A 1 91 ? -5.207 -3.766 -3.268 1 96.94 91 ILE A C 1
ATOM 687 O O . ILE A 1 91 ? -4.582 -2.83 -2.764 1 96.94 91 ILE A O 1
ATOM 691 N N . ASP A 1 92 ? -6.562 -3.818 -3.334 1 94.81 92 ASP A N 1
ATOM 692 C CA . ASP A 1 92 ? -7.293 -2.697 -2.75 1 94.81 92 ASP A CA 1
ATOM 693 C C . ASP A 1 92 ? -8.172 -3.16 -1.592 1 94.81 92 ASP A C 1
ATOM 695 O O . ASP A 1 92 ? -8.188 -4.344 -1.246 1 94.81 92 ASP A O 1
ATOM 699 N N . THR A 1 93 ? -8.898 -2.195 -0.965 1 92.38 93 THR A N 1
ATOM 700 C CA . THR A 1 93 ? -9.625 -2.432 0.277 1 92.38 93 THR A CA 1
ATOM 701 C C . THR A 1 93 ? -10.82 -3.35 0.039 1 92.38 93 THR A C 1
ATOM 703 O O . THR A 1 93 ? -11.383 -3.898 0.987 1 92.38 93 THR A O 1
ATOM 706 N N . THR A 1 94 ? -11.211 -3.562 -1.243 1 90.75 94 THR A N 1
ATOM 707 C CA . THR A 1 94 ? -12.344 -4.438 -1.541 1 90.75 94 THR A CA 1
ATOM 708 C C . THR A 1 94 ? -11.875 -5.887 -1.679 1 90.75 94 THR A C 1
ATOM 710 O O . THR A 1 94 ? -12.695 -6.793 -1.837 1 90.75 94 THR A O 1
ATOM 713 N N . GLY A 1 95 ? -10.57 -6.043 -1.608 1 94.25 95 GLY A N 1
ATOM 714 C CA . GLY A 1 95 ? -10.023 -7.379 -1.805 1 94.25 95 GLY A CA 1
ATOM 715 C C . GLY A 1 95 ? -9.711 -7.688 -3.256 1 94.25 95 GLY A C 1
ATOM 716 O O . GLY A 1 95 ? -9.336 -8.812 -3.59 1 94.25 95 GLY A O 1
ATOM 717 N N . ARG A 1 96 ? -9.906 -6.766 -4.055 1 95.69 96 ARG A N 1
ATOM 718 C CA . ARG A 1 96 ? -9.609 -6.91 -5.473 1 95.69 96 ARG A CA 1
ATOM 719 C C . ARG A 1 96 ? -8.102 -6.887 -5.719 1 95.69 96 ARG A C 1
ATOM 721 O O . ARG A 1 96 ? -7.402 -5.992 -5.238 1 95.69 96 ARG A O 1
ATOM 728 N N . ILE A 1 97 ? -7.605 -7.906 -6.41 1 97.62 97 ILE A N 1
ATOM 729 C CA . ILE A 1 97 ? -6.191 -8.031 -6.754 1 97.62 97 ILE A CA 1
ATOM 730 C C . ILE A 1 97 ? -6.02 -7.949 -8.273 1 97.62 97 ILE A C 1
ATOM 732 O O . ILE A 1 97 ? -6.656 -8.703 -9.016 1 97.62 97 ILE A O 1
ATOM 736 N N . GLU A 1 98 ? -5.203 -7.047 -8.656 1 97.69 98 GLU A N 1
ATOM 737 C CA . GLU A 1 98 ? -4.852 -6.891 -10.062 1 97.69 98 GLU A CA 1
ATOM 738 C C . GLU A 1 98 ? -3.387 -7.238 -10.312 1 97.69 98 GLU A C 1
ATOM 740 O O . GLU A 1 98 ? -2.5 -6.762 -9.602 1 97.69 98 GLU A O 1
ATOM 745 N N . LEU A 1 99 ? -3.172 -8.078 -11.312 1 96.81 99 LEU A N 1
ATOM 746 C CA . LEU A 1 99 ? -1.836 -8.469 -11.75 1 96.81 99 LEU A CA 1
ATOM 747 C C . LEU A 1 99 ? -1.528 -7.914 -13.133 1 96.81 99 LEU A C 1
ATOM 749 O O . LEU A 1 99 ? -2.338 -8.047 -14.055 1 96.81 99 LEU A O 1
ATOM 753 N N . THR A 1 100 ? -0.444 -7.281 -13.203 1 94.88 100 THR A N 1
ATOM 754 C CA . THR A 1 100 ? 0.014 -6.777 -14.492 1 94.88 100 THR A CA 1
ATOM 755 C C . THR A 1 100 ? 1.465 -7.176 -14.742 1 94.88 100 THR A C 1
ATOM 757 O O . THR A 1 100 ? 2.275 -7.211 -13.812 1 94.88 100 THR A O 1
ATOM 760 N N . ALA A 1 101 ? 1.782 -7.543 -16.016 1 88.94 101 ALA A N 1
ATOM 761 C CA . ALA A 1 101 ? 3.152 -7.922 -16.359 1 88.94 101 ALA A CA 1
ATOM 762 C C . ALA A 1 101 ? 4.117 -6.77 -16.094 1 88.94 101 ALA A C 1
ATOM 764 O O . ALA A 1 101 ? 3.779 -5.605 -16.297 1 88.94 101 ALA A O 1
ATOM 765 N N . GLU A 1 102 ? 5.211 -7.148 -15.5 1 79 102 GLU A N 1
ATOM 766 C CA . GLU A 1 102 ? 6.258 -6.145 -15.336 1 79 102 GLU A CA 1
ATOM 767 C C . GLU A 1 102 ? 6.793 -5.68 -16.688 1 79 102 GLU A C 1
ATOM 769 O O . GLU A 1 102 ? 6.875 -6.469 -17.641 1 79 102 GLU A O 1
ATOM 774 N N . GLU A 1 103 ? 6.781 -4.336 -16.891 1 62.69 103 GLU A N 1
ATOM 775 C CA . GLU A 1 103 ? 7.402 -3.939 -18.156 1 62.69 103 GLU A CA 1
ATOM 776 C C . GLU A 1 103 ? 8.883 -4.312 -18.188 1 62.69 103 GLU A C 1
ATOM 778 O O . GLU A 1 103 ? 9.516 -4.43 -17.141 1 62.69 103 GLU A O 1
ATOM 783 N N . MET B 1 1 ? -13.711 38.719 -30.922 1 34.78 1 MET B N 1
ATOM 784 C CA . MET B 1 1 ? -13.672 37.281 -30.719 1 34.78 1 MET B CA 1
ATOM 785 C C . MET B 1 1 ? -12.703 36.906 -29.609 1 34.78 1 MET B C 1
ATOM 787 O O . MET B 1 1 ? -11.492 37.094 -29.734 1 34.78 1 MET B O 1
ATOM 791 N N . THR B 1 2 ? -13.164 37.062 -28.344 1 46.16 2 THR B N 1
ATOM 792 C CA . THR B 1 2 ? -12.438 36.875 -27.094 1 46.16 2 THR B CA 1
ATOM 793 C C . THR B 1 2 ? -12.016 35.406 -26.938 1 46.16 2 THR B C 1
ATOM 795 O O . THR B 1 2 ? -12.828 34.5 -27.109 1 46.16 2 THR B O 1
ATOM 798 N N . SER B 1 3 ? -10.961 35 -27.672 1 46.03 3 SER B N 1
ATOM 799 C CA . SER B 1 3 ? -10.398 33.688 -27.5 1 46.03 3 SER B CA 1
ATOM 800 C C . SER B 1 3 ? -10.344 33.281 -26.031 1 46.03 3 SER B C 1
ATOM 802 O O . SER B 1 3 ? -9.664 33.938 -25.234 1 46.03 3 SER B O 1
ATOM 804 N N . GLY B 1 4 ? -11.5 32.875 -25.469 1 45.62 4 GLY B N 1
ATOM 805 C CA . GLY B 1 4 ? -11.555 32.281 -24.125 1 45.62 4 GLY B CA 1
ATOM 806 C C . GLY B 1 4 ? -10.477 31.266 -23.875 1 45.62 4 GLY B C 1
ATOM 807 O O . GLY B 1 4 ? -10.281 30.344 -24.672 1 45.62 4 GLY B O 1
ATOM 808 N N . GLN B 1 5 ? -9.242 31.656 -23.578 1 47.66 5 GLN B N 1
ATOM 809 C CA . GLN B 1 5 ? -8.203 30.734 -23.109 1 47.66 5 GLN B CA 1
ATOM 810 C C . GLN B 1 5 ? -8.781 29.656 -22.203 1 47.66 5 GLN B C 1
ATOM 812 O O . GLN B 1 5 ? -9.43 29.969 -21.203 1 47.66 5 GLN B O 1
ATOM 817 N N . SER B 1 6 ? -9.453 28.641 -22.734 1 49.44 6 SER B N 1
ATOM 818 C CA . SER B 1 6 ? -9.781 27.438 -21.969 1 49.44 6 SER B CA 1
ATOM 819 C C . SER B 1 6 ? -8.656 27.078 -21 1 49.44 6 SER B C 1
ATOM 821 O O . SER B 1 6 ? -7.555 26.734 -21.438 1 49.44 6 SER B O 1
ATOM 823 N N . THR B 1 7 ? -8.5 27.844 -19.938 1 48.69 7 THR B N 1
ATOM 824 C CA . THR B 1 7 ? -7.613 27.375 -18.875 1 48.69 7 THR B CA 1
ATOM 825 C C . THR B 1 7 ? -7.883 25.906 -18.562 1 48.69 7 THR B C 1
ATOM 827 O O . THR B 1 7 ? -8.984 25.547 -18.141 1 48.69 7 THR B O 1
ATOM 830 N N . THR B 1 8 ? -7.652 25 -19.531 1 47.28 8 THR B N 1
ATOM 831 C CA . THR B 1 8 ? -7.633 23.594 -19.156 1 47.28 8 THR B CA 1
ATOM 832 C C . THR B 1 8 ? -7.098 23.406 -17.75 1 47.28 8 THR B C 1
ATOM 834 O O . THR B 1 8 ? -5.965 23.781 -17.453 1 47.28 8 THR B O 1
ATOM 837 N N . ASP B 1 9 ? -7.906 23.578 -16.719 1 44 9 ASP B N 1
ATOM 838 C CA . ASP B 1 9 ? -7.641 23.203 -15.336 1 44 9 ASP B CA 1
ATOM 839 C C . ASP B 1 9 ? -6.961 21.844 -15.258 1 44 9 ASP B C 1
ATOM 841 O O . ASP B 1 9 ? -7.582 20.812 -15.523 1 44 9 ASP B O 1
ATOM 845 N N . SER B 1 10 ? -5.863 21.594 -15.898 1 50.53 10 SER B N 1
ATOM 846 C CA . SER B 1 10 ? -5.09 20.406 -15.562 1 50.53 10 SER B CA 1
ATOM 847 C C . SER B 1 10 ? -5.16 20.094 -14.07 1 50.53 10 SER B C 1
ATOM 849 O O . SER B 1 10 ? -5.211 21.016 -13.25 1 50.53 10 SER B O 1
ATOM 851 N N . PRO B 1 11 ? -5.762 19.094 -13.586 1 51.31 11 PRO B N 1
ATOM 852 C CA . PRO B 1 11 ? -5.676 18.906 -12.141 1 51.31 11 PRO B CA 1
ATOM 853 C C . PRO B 1 11 ? -4.457 19.594 -11.523 1 51.31 11 PRO B C 1
ATOM 855 O O . PRO B 1 11 ? -3.334 19.406 -12 1 51.31 11 PRO B O 1
ATOM 858 N N . SER B 1 12 ? -4.457 20.875 -11.094 1 52.19 12 SER B N 1
ATOM 859 C CA . SER B 1 12 ? -3.418 21.797 -10.656 1 52.19 12 SER B CA 1
ATOM 860 C C . SER B 1 12 ? -2.385 21.094 -9.781 1 52.19 12 SER B C 1
ATOM 862 O O . SER B 1 12 ? -2.729 20.516 -8.75 1 52.19 12 SER B O 1
ATOM 864 N N . GLU B 1 13 ? -1.283 20.406 -10.336 1 58.91 13 GLU B N 1
ATOM 865 C CA . GLU B 1 13 ? -0.05 20.156 -9.594 1 58.91 13 GLU B CA 1
ATOM 866 C C . GLU B 1 13 ? 0.005 21 -8.32 1 58.91 13 GLU B C 1
ATOM 868 O O . GLU B 1 13 ? 0.717 20.656 -7.371 1 58.91 13 GLU B O 1
ATOM 873 N N . HIS B 1 14 ? -0.918 21.984 -8.289 1 62.97 14 HIS B N 1
ATOM 874 C CA . HIS B 1 14 ? -0.899 22.938 -7.18 1 62.97 14 HIS B CA 1
ATOM 875 C C . HIS B 1 14 ? -1.473 22.312 -5.91 1 62.97 14 HIS B C 1
ATOM 877 O O . HIS B 1 14 ? -1.13 22.734 -4.801 1 62.97 14 HIS B O 1
ATOM 883 N N . ASP B 1 15 ? -1.991 21.094 -6.094 1 82.56 15 ASP B N 1
ATOM 884 C CA . ASP B 1 15 ? -2.559 20.594 -4.852 1 82.56 15 ASP B CA 1
ATOM 885 C C . ASP B 1 15 ? -1.849 19.312 -4.402 1 82.56 15 ASP B C 1
ATOM 887 O O . ASP B 1 15 ? -2.467 18.422 -3.809 1 82.56 15 ASP B O 1
ATOM 891 N N . ARG B 1 16 ? -0.513 19.297 -4.93 1 92.06 16 ARG B N 1
ATOM 892 C CA . ARG B 1 16 ? 0.321 18.141 -4.586 1 92.06 16 ARG B CA 1
ATOM 893 C C . ARG B 1 16 ? 1.491 18.562 -3.703 1 92.06 16 ARG B C 1
ATOM 895 O O . ARG B 1 16 ? 2.199 19.531 -4.016 1 92.06 16 ARG B O 1
ATOM 902 N N . PHE B 1 17 ? 1.596 18.047 -2.51 1 94.88 17 PHE B N 1
ATOM 903 C CA . PHE B 1 17 ? 2.711 18.266 -1.597 1 94.88 17 PHE B CA 1
ATOM 904 C C . PHE B 1 17 ? 3.539 17 -1.438 1 94.88 17 PHE B C 1
ATOM 906 O O . PHE B 1 17 ? 2.988 15.906 -1.293 1 94.88 17 PHE B O 1
ATOM 913 N N . VAL B 1 18 ? 4.91 17.125 -1.51 1 97.31 18 VAL B N 1
ATOM 914 C CA . VAL B 1 18 ? 5.777 15.953 -1.404 1 97.31 18 VAL B CA 1
ATOM 915 C C . VAL B 1 18 ? 6.719 16.109 -0.214 1 97.31 18 VAL B C 1
ATOM 917 O O . VAL B 1 18 ? 7.312 17.172 -0.024 1 97.31 18 VAL B O 1
ATOM 920 N N . TYR B 1 19 ? 6.766 15.117 0.583 1 96.94 19 TYR B N 1
ATOM 921 C CA . TYR B 1 19 ? 7.656 15.039 1.736 1 96.94 19 TYR B CA 1
ATOM 922 C C . TYR B 1 19 ? 8.539 13.797 1.666 1 96.94 19 TYR B C 1
ATOM 924 O O . TYR B 1 19 ? 8.062 12.711 1.317 1 96.94 19 TYR B O 1
ATOM 932 N N . GLN B 1 20 ? 9.844 13.984 1.929 1 97.62 20 GLN B N 1
ATOM 933 C CA . GLN B 1 20 ? 10.789 12.875 1.998 1 97.62 20 GLN B CA 1
ATOM 934 C C . GLN B 1 20 ? 11.094 12.5 3.447 1 97.62 20 GLN B C 1
ATOM 936 O O . GLN B 1 20 ? 11.719 13.281 4.172 1 97.62 20 GLN B O 1
ATOM 941 N N . ALA B 1 21 ? 10.672 11.352 3.793 1 97 21 ALA B N 1
ATOM 942 C CA . ALA B 1 21 ? 10.914 10.891 5.156 1 97 21 ALA B CA 1
ATOM 943 C C . ALA B 1 21 ? 12.406 10.734 5.422 1 97 21 ALA B C 1
ATOM 945 O O . ALA B 1 21 ? 13.172 10.383 4.52 1 97 21 ALA B O 1
ATOM 946 N N . GLU B 1 22 ? 12.773 10.922 6.672 1 95.81 22 GLU B N 1
ATOM 947 C CA . GLU B 1 22 ? 14.141 10.641 7.09 1 95.81 22 GLU B CA 1
ATOM 948 C C . GLU B 1 22 ? 14.406 9.133 7.141 1 95.81 22 GLU B C 1
ATOM 950 O O . GLU B 1 22 ? 13.477 8.344 7.312 1 95.81 22 GLU B O 1
ATOM 955 N N . PRO B 1 23 ? 15.68 8.695 6.953 1 91.88 23 PRO B N 1
ATOM 956 C CA . PRO B 1 23 ? 16.016 7.27 6.883 1 91.88 23 PRO B CA 1
ATOM 957 C C . PRO B 1 23 ? 15.492 6.48 8.078 1 91.88 23 PRO B C 1
ATOM 959 O O . PRO B 1 23 ? 15.07 5.328 7.934 1 91.88 23 PRO B O 1
ATOM 962 N N . ASP B 1 24 ? 15.445 7.047 9.273 1 93.12 24 ASP B N 1
ATOM 963 C CA . ASP B 1 24 ? 15.031 6.297 10.453 1 93.12 24 ASP B CA 1
ATOM 964 C C . ASP B 1 24 ? 13.633 6.695 10.898 1 93.12 24 ASP B C 1
ATOM 966 O O . ASP B 1 24 ? 13.156 6.262 11.953 1 93.12 24 ASP B O 1
ATOM 970 N N . GLN B 1 25 ? 13.016 7.391 10.07 1 96 25 GLN B N 1
ATOM 971 C CA . GLN B 1 25 ? 11.664 7.812 10.398 1 96 25 GLN B CA 1
ATOM 972 C C . GLN B 1 25 ? 10.633 6.785 9.93 1 96 25 GLN B C 1
ATOM 974 O O . GLN B 1 25 ? 10.516 6.52 8.734 1 96 25 GLN B O 1
ATOM 979 N N . PRO B 1 26 ? 9.906 6.176 10.938 1 96.19 26 PRO B N 1
ATOM 980 C CA . PRO B 1 26 ? 8.852 5.25 10.516 1 96.19 26 PRO B CA 1
ATOM 981 C C . PRO B 1 26 ? 7.809 5.914 9.617 1 96.19 26 PRO B C 1
ATOM 983 O O . PRO B 1 26 ? 7.441 7.07 9.852 1 96.19 26 PRO B O 1
ATOM 986 N N . PRO B 1 27 ? 7.363 5.203 8.586 1 96.69 27 PRO B N 1
ATOM 987 C CA . PRO B 1 27 ? 6.371 5.777 7.672 1 96.69 27 PRO B CA 1
ATOM 988 C C . PRO B 1 27 ? 5.141 6.309 8.398 1 96.69 27 PRO B C 1
ATOM 990 O O . PRO B 1 27 ? 4.586 7.34 8.008 1 96.69 27 PRO B O 1
ATOM 993 N N . SER B 1 28 ? 4.633 5.633 9.406 1 96.44 28 SER B N 1
ATOM 994 C CA . SER B 1 28 ? 3.457 6.078 10.148 1 96.44 28 SER B CA 1
ATOM 995 C C . SER B 1 28 ? 3.684 7.457 10.766 1 96.44 28 SER B C 1
ATOM 997 O O . SER B 1 28 ? 2.76 8.273 10.836 1 96.44 28 SER B O 1
ATOM 999 N N . GLU B 1 29 ? 4.844 7.73 11.258 1 96 29 GLU B N 1
ATOM 1000 C CA . GLU B 1 29 ? 5.188 9.039 11.805 1 96 29 GLU B CA 1
ATOM 1001 C C . GLU B 1 29 ? 5.422 10.055 10.688 1 96 29 GLU B C 1
ATOM 1003 O O . GLU B 1 29 ? 5.059 11.227 10.82 1 96 29 GLU B O 1
ATOM 1008 N N . ALA B 1 30 ? 6.062 9.602 9.633 1 96.44 30 ALA B N 1
ATOM 1009 C CA . ALA B 1 30 ? 6.363 10.469 8.492 1 96.44 30 ALA B CA 1
ATOM 1010 C C . ALA B 1 30 ? 5.09 11.047 7.887 1 96.44 30 ALA B C 1
ATOM 1012 O O . ALA B 1 30 ? 5.074 12.195 7.434 1 96.44 30 ALA B O 1
ATOM 1013 N N . VAL B 1 31 ? 4.035 10.289 7.879 1 96.19 31 VAL B N 1
ATOM 1014 C CA . VAL B 1 31 ? 2.758 10.75 7.352 1 96.19 31 VAL B CA 1
ATOM 1015 C C . VAL B 1 31 ? 2.266 11.953 8.164 1 96.19 31 VAL B C 1
ATOM 1017 O O . VAL B 1 31 ? 1.886 12.977 7.594 1 96.19 31 VAL B O 1
ATOM 1020 N N . ILE B 1 32 ? 2.285 11.828 9.43 1 95.5 32 ILE B N 1
ATOM 1021 C CA . ILE B 1 32 ? 1.837 12.898 10.305 1 95.5 32 ILE B CA 1
ATOM 1022 C C . ILE B 1 32 ? 2.709 14.133 10.102 1 95.5 32 ILE B C 1
ATOM 1024 O O . ILE B 1 32 ? 2.195 15.25 9.984 1 95.5 32 ILE B O 1
ATOM 1028 N N . THR B 1 33 ? 3.984 13.891 10.031 1 94.31 33 THR B N 1
ATOM 1029 C CA . THR B 1 33 ? 4.926 14.984 9.812 1 94.31 33 THR B CA 1
ATOM 1030 C C . THR B 1 33 ? 4.641 15.68 8.477 1 94.31 33 THR B C 1
ATOM 1032 O O . THR B 1 33 ? 4.605 16.906 8.406 1 94.31 33 THR B O 1
ATOM 1035 N N . ALA B 1 34 ? 4.406 14.875 7.387 1 95.31 34 ALA B N 1
ATOM 1036 C CA . ALA B 1 34 ? 4.117 15.414 6.059 1 95.31 34 ALA B CA 1
ATOM 1037 C C . ALA B 1 34 ? 2.887 16.312 6.09 1 95.31 34 ALA B C 1
ATOM 1039 O O . ALA B 1 34 ? 2.898 17.406 5.523 1 95.31 34 ALA B O 1
ATOM 1040 N N . ILE B 1 35 ? 1.861 15.906 6.773 1 93.88 35 ILE B N 1
ATOM 1041 C CA . ILE B 1 35 ? 0.614 16.656 6.832 1 93.88 35 ILE B CA 1
ATOM 1042 C C . ILE B 1 35 ? 0.824 17.953 7.625 1 93.88 35 ILE B C 1
ATOM 1044 O O . ILE B 1 35 ? 0.334 19.016 7.238 1 93.88 35 ILE B O 1
ATOM 1048 N N . ALA B 1 36 ? 1.505 17.828 8.734 1 92.38 36 ALA B N 1
ATOM 1049 C CA . ALA B 1 36 ? 1.804 19.016 9.523 1 92.38 36 ALA B CA 1
ATOM 1050 C C . ALA B 1 36 ? 2.574 20.047 8.695 1 92.38 36 ALA B C 1
ATOM 1052 O O . ALA B 1 36 ? 2.277 21.234 8.75 1 92.38 36 ALA B O 1
ATOM 1053 N N . MET B 1 37 ? 3.498 19.578 7.918 1 91.69 37 MET B N 1
ATOM 1054 C CA . MET B 1 37 ? 4.352 20.453 7.129 1 91.69 37 MET B CA 1
ATOM 1055 C C . MET B 1 37 ? 3.572 21.078 5.977 1 91.69 37 MET B C 1
ATOM 1057 O O . MET B 1 37 ? 3.832 22.219 5.59 1 91.69 37 MET B O 1
ATOM 1061 N N . GLN B 1 38 ? 2.648 20.297 5.426 1 90.88 38 GLN B N 1
ATOM 1062 C CA . GLN B 1 38 ? 1.819 20.812 4.348 1 90.88 38 GLN B CA 1
ATOM 1063 C C . GLN B 1 38 ? 0.976 22 4.824 1 90.88 38 GLN B C 1
ATOM 1065 O O . GLN B 1 38 ? 0.685 22.906 4.055 1 90.88 38 GLN B O 1
ATOM 1070 N N . SER B 1 39 ? 0.309 21.953 5.988 1 81.94 39 SER B N 1
ATOM 1071 C CA . SER B 1 39 ? -0.606 22.953 6.543 1 81.94 39 SER B CA 1
ATOM 1072 C C . SER B 1 39 ? 0.048 24.328 6.609 1 81.94 39 SER B C 1
ATOM 1074 O O . SER B 1 39 ? -0.644 25.344 6.66 1 81.94 39 SER B O 1
ATOM 1076 N N . GLU B 1 40 ? 1.258 24.562 6.227 1 75.62 40 GLU B N 1
ATOM 1077 C CA . GLU B 1 40 ? 1.974 25.828 6.289 1 75.62 40 GLU B CA 1
ATOM 1078 C C . GLU B 1 40 ? 1.675 26.562 7.59 1 75.62 40 GLU B C 1
ATOM 1080 O O . GLU B 1 40 ? 1.688 27.797 7.629 1 75.62 40 GLU B O 1
ATOM 1085 N N . ALA B 1 41 ? 1.138 25.812 8.508 1 78.38 41 ALA B N 1
ATOM 1086 C CA . ALA B 1 41 ? 0.869 26.422 9.805 1 78.38 41 ALA B CA 1
ATOM 1087 C C . ALA B 1 41 ? 2.166 26.719 10.547 1 78.38 41 ALA B C 1
ATOM 1089 O O . ALA B 1 41 ? 3.189 26.078 10.32 1 78.38 41 ALA B O 1
ATOM 1090 N N . ASP B 1 42 ? 2.123 27.781 11.273 1 79.38 42 ASP B N 1
ATOM 1091 C CA . ASP B 1 42 ? 3.287 28.25 12.023 1 79.38 42 ASP B CA 1
ATOM 1092 C C . ASP B 1 42 ? 3.709 27.234 13.086 1 79.38 42 ASP B C 1
ATOM 1094 O O . ASP B 1 42 ? 4.887 27.156 13.43 1 79.38 42 ASP B O 1
ATOM 1098 N N . ASP B 1 43 ? 2.701 26.531 13.586 1 82.44 43 ASP B N 1
ATOM 1099 C CA . ASP B 1 43 ? 2.982 25.547 14.625 1 82.44 43 ASP B CA 1
ATOM 1100 C C . ASP B 1 43 ? 2.637 24.141 14.156 1 82.44 43 ASP B C 1
ATOM 1102 O O . ASP B 1 43 ? 1.489 23.703 14.273 1 82.44 43 ASP B O 1
ATOM 1106 N N . LEU B 1 44 ? 3.584 23.406 13.727 1 78.06 44 LEU B N 1
ATOM 1107 C CA . LEU B 1 44 ? 3.4 22.062 13.156 1 78.06 44 LEU B CA 1
ATOM 1108 C C . LEU B 1 44 ? 2.963 21.078 14.234 1 78.06 44 LEU B C 1
ATOM 1110 O O . LEU B 1 44 ? 2.227 20.125 13.945 1 78.06 44 LEU B O 1
ATOM 1114 N N . THR B 1 45 ? 3.422 21.312 15.43 1 80.94 45 THR B N 1
ATOM 1115 C CA . THR B 1 45 ? 3.041 20.438 16.531 1 80.94 45 THR B CA 1
ATOM 1116 C C . THR B 1 45 ? 1.551 20.562 16.828 1 80.94 45 THR B C 1
ATOM 1118 O O . THR B 1 45 ? 0.878 19.562 17.094 1 80.94 45 THR B O 1
ATOM 1121 N N . ALA B 1 46 ? 1.091 21.781 16.719 1 81.81 46 ALA B N 1
ATOM 1122 C CA . ALA B 1 46 ? -0.329 22.016 16.969 1 81.81 46 ALA B CA 1
ATOM 1123 C C . ALA B 1 46 ? -1.193 21.344 15.898 1 81.81 46 ALA B C 1
ATOM 1125 O O . ALA B 1 46 ? -2.25 20.781 16.203 1 81.81 46 ALA B O 1
ATOM 1126 N N . VAL B 1 47 ? -0.697 21.359 14.742 1 81.44 47 VAL B N 1
ATOM 1127 C CA . VAL B 1 47 ? -1.43 20.75 13.648 1 81.44 47 VAL B CA 1
ATOM 1128 C C . VAL B 1 47 ? -1.519 19.234 13.867 1 81.44 47 VAL B C 1
ATOM 1130 O O . VAL B 1 47 ? -2.602 18.656 13.781 1 81.44 47 VAL B O 1
ATOM 1133 N N . ALA B 1 48 ? -0.416 18.656 14.234 1 81.06 48 ALA B N 1
ATOM 1134 C CA . ALA B 1 48 ? -0.362 17.219 14.445 1 81.06 48 ALA B CA 1
ATOM 1135 C C . ALA B 1 48 ? -1.292 16.797 15.578 1 81.06 48 ALA B C 1
ATOM 1137 O O . ALA B 1 48 ? -1.896 15.719 15.523 1 81.06 48 ALA B O 1
ATOM 1138 N N . ASP B 1 49 ? -1.409 17.734 16.516 1 83.5 49 ASP B N 1
ATOM 1139 C CA . ASP B 1 49 ? -2.238 17.438 17.672 1 83.5 49 ASP B CA 1
ATOM 1140 C C . ASP B 1 49 ? -3.723 17.484 17.312 1 83.5 49 ASP B C 1
ATOM 1142 O O . ASP B 1 49 ? -4.551 16.906 18.031 1 83.5 49 ASP B O 1
ATOM 1146 N N . GLU B 1 50 ? -3.977 18.156 16.25 1 85.81 50 GLU B N 1
ATOM 1147 C CA . GLU B 1 50 ? -5.379 18.312 15.883 1 85.81 50 GLU B CA 1
ATOM 1148 C C . GLU B 1 50 ? -5.824 17.203 14.93 1 85.81 50 GLU B C 1
ATOM 1150 O O . GLU B 1 50 ? -7.023 17.031 14.695 1 85.81 50 GLU B O 1
ATOM 1155 N N . LEU B 1 51 ? -4.844 16.5 14.469 1 89.19 51 LEU B N 1
ATOM 1156 C CA . LEU B 1 51 ? -5.164 15.438 13.523 1 89.19 51 LEU B CA 1
ATOM 1157 C C . LEU B 1 51 ? -5.828 14.258 14.234 1 89.19 51 LEU B C 1
ATOM 1159 O O . LEU B 1 51 ? -5.469 13.93 15.367 1 89.19 51 LEU B O 1
ATOM 1163 N N . ASP B 1 52 ? -6.906 13.672 13.531 1 88.62 52 ASP B N 1
ATOM 1164 C CA . ASP B 1 52 ? -7.414 12.391 14 1 88.62 52 ASP B CA 1
ATOM 1165 C C . ASP B 1 52 ? -6.297 11.352 14.078 1 88.62 52 ASP B C 1
ATOM 1167 O O . ASP B 1 52 ? -5.316 11.43 13.328 1 88.62 52 ASP B O 1
ATOM 1171 N N . PRO B 1 53 ? -6.492 10.406 15.039 1 91.69 53 PRO B N 1
ATOM 1172 C CA . PRO B 1 53 ? -5.5 9.328 15.086 1 91.69 53 PRO B CA 1
ATOM 1173 C C . PRO B 1 53 ? -5.371 8.586 13.758 1 91.69 53 PRO B C 1
ATOM 1175 O O . PRO B 1 53 ? -6.379 8.297 13.109 1 91.69 53 PRO B O 1
ATOM 1178 N N . LEU B 1 54 ? -4.023 8.367 13.32 1 92.5 54 LEU B N 1
ATOM 1179 C CA . LEU B 1 54 ? -3.742 7.688 12.055 1 92.5 54 LEU B CA 1
ATOM 1180 C C . LEU B 1 54 ? -4.375 6.297 12.031 1 92.5 54 LEU B C 1
ATOM 1182 O O . LEU B 1 54 ? -4.809 5.828 10.977 1 92.5 54 LEU B O 1
ATOM 1186 N N . TYR B 1 55 ? -4.508 5.719 13.227 1 92.06 55 TYR B N 1
ATOM 1187 C CA . TYR B 1 55 ? -4.992 4.344 13.297 1 92.06 55 TYR B CA 1
ATOM 1188 C C . TYR B 1 55 ? -6.438 4.254 12.828 1 92.06 55 TYR B C 1
ATOM 1190 O O . TYR B 1 55 ? -6.945 3.158 12.562 1 92.06 55 TYR B O 1
ATOM 1198 N N . ASN B 1 56 ? -7.148 5.426 12.758 1 90 56 ASN B N 1
ATOM 1199 C CA . ASN B 1 56 ? -8.508 5.441 12.227 1 90 56 ASN B CA 1
ATOM 1200 C C . ASN B 1 56 ? -8.516 5.23 10.719 1 90 56 ASN B C 1
ATOM 1202 O O . ASN B 1 56 ? -9.547 4.863 10.141 1 90 56 ASN B O 1
ATOM 1206 N N . ALA B 1 57 ? -7.422 5.5 10.102 1 90.81 57 ALA B N 1
ATOM 1207 C CA . ALA B 1 57 ? -7.352 5.402 8.641 1 90.81 57 ALA B CA 1
ATOM 1208 C C . ALA B 1 57 ? -6.59 4.152 8.211 1 90.81 57 ALA B C 1
ATOM 1210 O O . ALA B 1 57 ? -6.91 3.541 7.191 1 90.81 57 ALA B O 1
ATOM 1211 N N . ILE B 1 58 ? -5.562 3.844 8.914 1 92.06 58 ILE B N 1
ATOM 1212 C CA . ILE B 1 58 ? -4.707 2.711 8.586 1 92.06 58 ILE B CA 1
ATOM 1213 C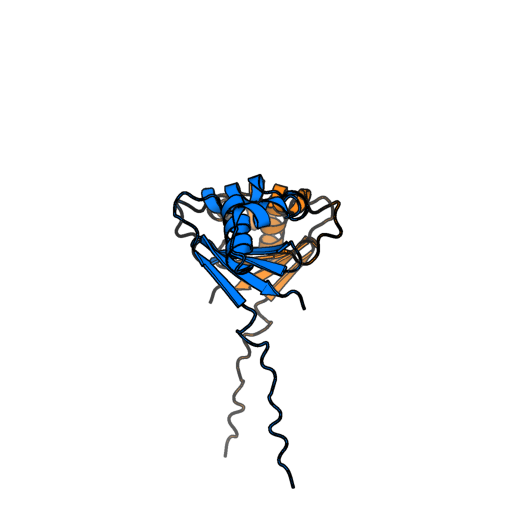 C . ILE B 1 58 ? -4.023 2.195 9.852 1 92.06 58 ILE B C 1
ATOM 1215 O O . ILE B 1 58 ? -3.846 2.943 10.812 1 92.06 58 ILE B O 1
ATOM 1219 N N . ASP B 1 59 ? -3.742 0.913 9.898 1 94.31 59 ASP B N 1
ATOM 1220 C CA . ASP B 1 59 ? -2.936 0.383 11 1 94.31 59 ASP B CA 1
ATOM 1221 C C . ASP B 1 59 ? -1.489 0.863 10.898 1 94.31 59 ASP B C 1
ATOM 1223 O O . ASP B 1 59 ? -0.726 0.379 10.062 1 94.31 59 ASP B O 1
ATOM 1227 N N . PRO B 1 60 ? -1.101 1.696 11.82 1 95.75 60 PRO B N 1
ATOM 1228 C CA . PRO B 1 60 ? 0.235 2.287 11.711 1 95.75 60 PRO B CA 1
ATOM 1229 C C . PRO B 1 60 ? 1.352 1.258 11.867 1 95.75 60 PRO B C 1
ATOM 1231 O O . PRO B 1 60 ? 2.402 1.379 11.234 1 95.75 60 PRO B O 1
ATOM 1234 N N . SER B 1 61 ? 1.165 0.285 12.711 1 95.88 61 SER B N 1
ATOM 1235 C CA . SER B 1 61 ? 2.191 -0.731 12.914 1 95.88 61 SER B CA 1
ATOM 1236 C C . SER B 1 61 ? 2.365 -1.595 11.664 1 95.88 61 SER B C 1
ATOM 1238 O O . SER B 1 61 ? 3.482 -1.998 11.336 1 95.88 61 SER B O 1
ATOM 1240 N N . ALA B 1 62 ? 1.245 -1.9 11.055 1 95.75 62 ALA B N 1
ATOM 1241 C CA . ALA B 1 62 ? 1.298 -2.646 9.805 1 95.75 62 ALA B CA 1
ATOM 1242 C C . ALA B 1 62 ? 2.02 -1.848 8.719 1 95.75 62 ALA B C 1
ATOM 1244 O O . ALA B 1 62 ? 2.828 -2.396 7.969 1 95.75 62 ALA B O 1
ATOM 1245 N N . LEU B 1 63 ? 1.717 -0.594 8.641 1 95.44 63 LEU B N 1
ATOM 1246 C CA . LEU B 1 63 ? 2.375 0.295 7.688 1 95.44 63 LEU B CA 1
ATOM 1247 C C . LEU B 1 63 ? 3.883 0.312 7.914 1 95.44 63 LEU B C 1
ATOM 1249 O O . LEU B 1 63 ? 4.66 0.157 6.969 1 95.44 63 LEU B O 1
ATOM 1253 N N . ASP B 1 64 ? 4.312 0.473 9.117 1 96.12 64 ASP B N 1
ATOM 1254 C CA . ASP B 1 64 ? 5.734 0.499 9.438 1 96.12 64 ASP B CA 1
ATOM 1255 C C . ASP B 1 64 ? 6.41 -0.815 9.047 1 96.12 64 ASP B C 1
ATOM 1257 O O . ASP B 1 64 ? 7.484 -0.814 8.445 1 96.12 64 ASP B O 1
ATOM 1261 N N . ALA B 1 65 ? 5.777 -1.839 9.398 1 93.94 65 ALA B N 1
ATOM 1262 C CA . ALA B 1 65 ? 6.344 -3.16 9.141 1 93.94 65 ALA B CA 1
ATOM 1263 C C . ALA B 1 65 ? 6.473 -3.416 7.641 1 93.94 65 ALA B C 1
ATOM 1265 O O . ALA B 1 65 ? 7.418 -4.074 7.195 1 93.94 65 ALA B O 1
ATOM 1266 N N . LEU B 1 66 ? 5.5 -2.922 6.906 1 91.88 66 LEU B N 1
ATOM 1267 C CA . LEU B 1 66 ? 5.48 -3.148 5.469 1 91.88 66 LEU B CA 1
ATOM 1268 C C . LEU B 1 66 ? 6.73 -2.568 4.809 1 91.88 66 LEU B C 1
ATOM 1270 O O . LEU B 1 66 ? 7.262 -3.145 3.859 1 91.88 66 LEU B O 1
ATOM 1274 N N . PHE B 1 67 ? 7.203 -1.491 5.289 1 91.25 67 PHE B N 1
ATOM 1275 C CA . PHE B 1 67 ? 8.328 -0.815 4.648 1 91.25 67 PHE B CA 1
ATOM 1276 C C . PHE B 1 67 ? 9.633 -1.158 5.352 1 91.25 67 PHE B C 1
ATOM 1278 O O . PHE B 1 67 ? 10.719 -0.886 4.824 1 91.25 67 PHE B O 1
ATOM 1285 N N . ASP B 1 68 ? 9.57 -1.514 6.605 1 82.19 68 ASP B N 1
ATOM 1286 C CA . ASP B 1 68 ? 10.781 -1.963 7.285 1 82.19 68 ASP B CA 1
ATOM 1287 C C . ASP B 1 68 ? 11.383 -3.176 6.582 1 82.19 68 ASP B C 1
ATOM 1289 O O . ASP B 1 68 ? 12.609 -3.303 6.496 1 82.19 68 ASP B O 1
ATOM 1293 N N . SER B 1 69 ? 10.508 -4.086 6.371 1 59.75 69 SER B N 1
ATOM 1294 C CA . SER B 1 69 ? 10.969 -5.34 5.777 1 59.75 69 SER B CA 1
ATOM 1295 C C . SER B 1 69 ? 11.523 -5.117 4.375 1 59.75 69 SER B C 1
ATOM 1297 O O . SER B 1 69 ? 12.172 -6 3.812 1 59.75 69 SER B O 1
ATOM 1299 N N . SER B 1 70 ? 11.094 -4.008 3.777 1 53.66 70 SER B N 1
ATOM 1300 C CA . SER B 1 70 ? 11.508 -3.807 2.393 1 53.66 70 SER B CA 1
ATOM 1301 C C . SER B 1 70 ? 13.016 -3.615 2.283 1 53.66 70 SER B C 1
ATOM 1303 O O . SER B 1 70 ? 13.539 -3.357 1.197 1 53.66 70 SER B O 1
ATOM 1305 N N . GLY B 1 71 ? 13.742 -3.49 3.438 1 45.03 71 GLY B N 1
ATOM 1306 C CA . GLY B 1 71 ? 15.188 -3.33 3.34 1 45.03 71 GLY B CA 1
ATOM 1307 C C . GLY B 1 71 ? 15.812 -4.211 2.275 1 45.03 71 GLY B C 1
ATOM 1308 O O . GLY B 1 71 ? 16.781 -3.807 1.618 1 45.03 71 GLY B O 1
ATOM 1309 N N . THR B 1 72 ? 16.047 -5.398 2.68 1 43.25 72 THR B N 1
ATOM 1310 C CA . THR B 1 72 ? 17.094 -6.195 2.049 1 43.25 72 THR B CA 1
ATOM 1311 C C . THR B 1 72 ? 16.891 -6.25 0.536 1 43.25 72 THR B C 1
ATOM 1313 O O . THR B 1 72 ? 17.844 -6.43 -0.217 1 43.25 72 THR B O 1
ATOM 1316 N N . HIS B 1 73 ? 15.805 -6.742 0.097 1 44.34 73 HIS B N 1
ATOM 1317 C CA . HIS B 1 73 ? 15.82 -7.148 -1.303 1 44.34 73 HIS B CA 1
ATOM 1318 C C . HIS B 1 73 ? 15.57 -5.961 -2.227 1 44.34 73 HIS B C 1
ATOM 1320 O O . HIS B 1 73 ? 14.922 -4.988 -1.832 1 44.34 73 HIS B O 1
ATOM 1326 N N . ASP B 1 74 ? 16.516 -5.703 -3.033 1 45.28 74 ASP B N 1
ATOM 1327 C CA . ASP B 1 74 ? 16.328 -4.914 -4.25 1 45.28 74 ASP B CA 1
ATOM 1328 C C . ASP B 1 74 ? 14.852 -4.699 -4.547 1 45.28 74 ASP B C 1
ATOM 1330 O O . ASP B 1 74 ? 14.258 -5.441 -5.328 1 45.28 74 ASP B O 1
ATOM 1334 N N . ARG B 1 75 ? 14.094 -4.777 -3.477 1 50.38 75 ARG B N 1
ATOM 1335 C CA . ARG B 1 75 ? 12.641 -4.742 -3.633 1 50.38 75 ARG B CA 1
ATOM 1336 C C . ARG B 1 75 ? 12.211 -3.516 -4.43 1 50.38 75 ARG B C 1
ATOM 1338 O O . ARG B 1 75 ? 12.523 -2.385 -4.059 1 50.38 75 ARG B O 1
ATOM 1345 N N . SER B 1 76 ? 11.984 -3.703 -5.641 1 57.12 76 SER B N 1
ATOM 1346 C CA . SER B 1 76 ? 11.43 -2.871 -6.699 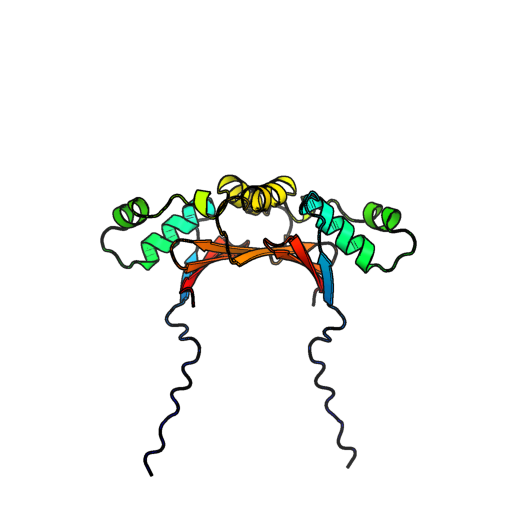1 57.12 76 SER B CA 1
ATOM 1347 C C . SER B 1 76 ? 10.336 -1.952 -6.16 1 57.12 76 SER B C 1
ATOM 1349 O O . SER B 1 76 ? 10.031 -1.974 -4.969 1 57.12 76 SER B O 1
ATOM 1351 N N . THR B 1 77 ? 9.367 -1.524 -6.945 1 73 77 THR B N 1
ATOM 1352 C CA . THR B 1 77 ? 8.289 -0.545 -6.961 1 73 77 THR B CA 1
ATOM 1353 C C . THR B 1 77 ? 7.156 -0.977 -6.031 1 73 77 THR B C 1
ATOM 1355 O O . THR B 1 77 ? 6.863 -2.168 -5.914 1 73 77 THR B O 1
ATOM 1358 N N . GLY B 1 78 ? 7.027 -0.32 -4.816 1 90.94 78 GLY B N 1
ATOM 1359 C CA . GLY B 1 78 ? 5.895 -0.537 -3.936 1 90.94 78 GLY B CA 1
ATOM 1360 C C . GLY B 1 78 ? 5.352 0.747 -3.336 1 90.94 78 GLY B C 1
ATOM 1361 O O . GLY B 1 78 ? 6.078 1.732 -3.203 1 90.94 78 GLY B O 1
ATOM 1362 N N . ALA B 1 79 ? 4.137 0.686 -3.072 1 95.06 79 ALA B N 1
ATOM 1363 C CA . ALA B 1 79 ? 3.494 1.859 -2.486 1 95.06 79 ALA B CA 1
ATOM 1364 C C . ALA B 1 79 ? 2.227 1.471 -1.73 1 95.06 79 ALA B C 1
ATOM 1366 O O . ALA B 1 79 ? 1.643 0.415 -1.986 1 95.06 79 ALA B O 1
ATOM 1367 N N . VAL B 1 80 ? 1.968 2.279 -0.836 1 96 80 VAL B N 1
ATOM 1368 C CA . VAL B 1 80 ? 0.695 2.227 -0.124 1 96 80 VAL B CA 1
ATOM 1369 C C . VAL B 1 80 ? -0.058 3.541 -0.314 1 96 80 VAL B C 1
ATOM 1371 O O . VAL B 1 80 ? 0.535 4.621 -0.24 1 96 80 VAL B O 1
ATOM 1374 N N . THR B 1 81 ? -1.36 3.422 -0.594 1 96 81 THR B N 1
ATOM 1375 C CA . THR B 1 81 ? -2.207 4.605 -0.674 1 96 81 THR B CA 1
ATOM 1376 C C . THR B 1 81 ?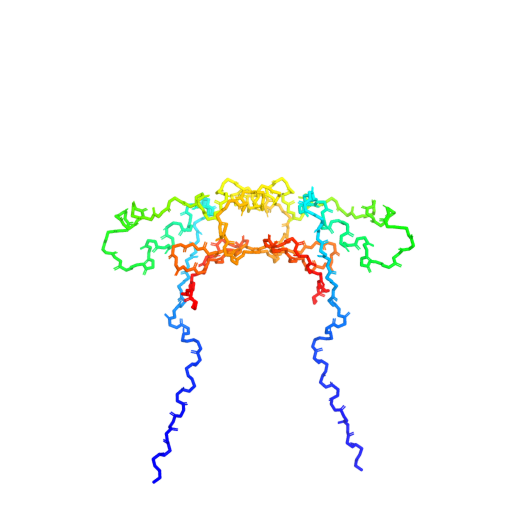 -3.422 4.465 0.241 1 96 81 THR B C 1
ATOM 1378 O O . THR B 1 81 ? -3.918 3.359 0.457 1 96 81 THR B O 1
ATOM 1381 N N . PHE B 1 82 ? -3.838 5.602 0.719 1 94.88 82 PHE B N 1
ATOM 1382 C CA . PHE B 1 82 ? -5.039 5.648 1.546 1 94.88 82 PHE B CA 1
ATOM 1383 C C . PHE B 1 82 ? -5.504 7.086 1.745 1 94.88 82 PHE B C 1
ATOM 1385 O O . PHE B 1 82 ? -4.805 8.023 1.364 1 94.88 82 PHE B O 1
ATOM 1392 N N . GLU B 1 83 ? -6.711 7.238 2.213 1 93.25 83 GLU B N 1
ATOM 1393 C CA . GLU B 1 83 ? -7.258 8.547 2.566 1 93.25 83 GLU B CA 1
ATOM 1394 C C . GLU B 1 83 ? -7.121 8.812 4.062 1 93.25 83 GLU B C 1
ATOM 1396 O O . GLU B 1 83 ? -7.371 7.93 4.883 1 93.25 83 GLU B O 1
ATOM 1401 N N . TYR B 1 84 ? -6.652 10.023 4.336 1 92.12 84 TYR B N 1
ATOM 1402 C CA . TYR B 1 84 ? -6.473 10.438 5.723 1 92.12 84 TYR B CA 1
ATOM 1403 C C . TYR B 1 84 ? -6.504 11.953 5.852 1 92.12 84 TYR B C 1
ATOM 1405 O O . TYR B 1 84 ? -5.863 12.664 5.07 1 92.12 84 TYR B O 1
ATOM 1413 N N . ALA B 1 85 ? -7.301 12.469 6.809 1 90.75 85 ALA B N 1
ATOM 1414 C CA . ALA B 1 85 ? -7.375 13.898 7.105 1 90.75 85 ALA B CA 1
ATOM 1415 C C . ALA B 1 85 ? -7.715 14.703 5.855 1 90.75 85 ALA B C 1
ATOM 1417 O O . ALA B 1 85 ? -7.051 15.695 5.551 1 90.75 85 ALA B O 1
ATOM 1418 N N . ASP B 1 86 ? -8.625 14.211 5.078 1 88.25 86 ASP B N 1
ATOM 1419 C CA . ASP B 1 86 ? -9.203 14.883 3.92 1 88.25 86 ASP B CA 1
ATOM 1420 C C . ASP B 1 86 ? -8.188 15.016 2.787 1 88.25 86 ASP B C 1
ATOM 1422 O O . ASP B 1 86 ? -8.156 16.031 2.09 1 88.25 86 ASP B O 1
ATOM 1426 N N . ARG B 1 87 ? -7.34 14.016 2.74 1 91.69 87 ARG B N 1
ATOM 1427 C CA . ARG B 1 87 ? -6.395 13.969 1.632 1 91.69 87 ARG B CA 1
ATOM 1428 C C . ARG B 1 87 ? -6.02 12.531 1.294 1 91.69 87 ARG B C 1
ATOM 1430 O O . ARG B 1 87 ? -6.258 11.617 2.088 1 91.69 87 ARG B O 1
ATOM 1437 N N . HIS B 1 88 ? -5.512 12.422 0.076 1 93.81 88 HIS B N 1
ATOM 1438 C CA . HIS B 1 88 ? -4.961 11.156 -0.379 1 93.81 88 HIS B CA 1
ATOM 1439 C C . HIS B 1 88 ? -3.467 11.062 -0.083 1 93.81 88 HIS B C 1
ATOM 1441 O O . HIS B 1 88 ? -2.707 11.977 -0.41 1 93.81 88 HIS B O 1
ATOM 1447 N N . VAL B 1 89 ? -3.127 10 0.62 1 95.88 89 VAL B N 1
ATOM 1448 C CA . VAL B 1 89 ? -1.74 9.773 1.012 1 95.88 89 VAL B CA 1
ATOM 1449 C C . VAL B 1 89 ? -1.147 8.641 0.176 1 95.88 89 VAL B C 1
ATOM 1451 O O . VAL B 1 89 ? -1.734 7.562 0.078 1 95.88 89 VAL B O 1
ATOM 1454 N N . ARG B 1 90 ? -0.042 8.875 -0.414 1 96.62 90 ARG B N 1
ATOM 1455 C CA . ARG B 1 90 ? 0.747 7.836 -1.073 1 96.62 90 ARG B CA 1
ATOM 1456 C C . ARG B 1 90 ? 2.154 7.77 -0.493 1 96.62 90 ARG 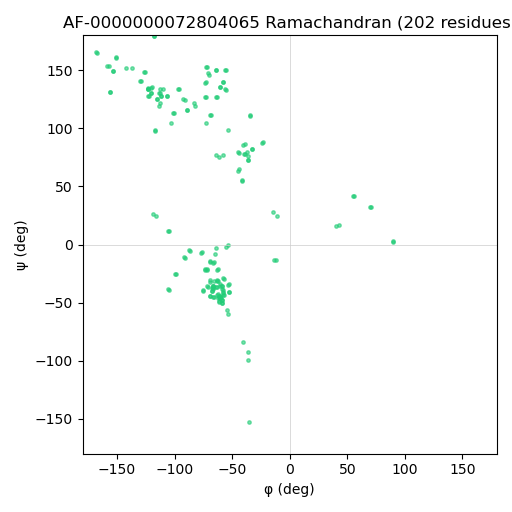B C 1
ATOM 1458 O O . ARG B 1 90 ? 2.84 8.789 -0.391 1 96.62 90 ARG B O 1
ATOM 1465 N N . ILE B 1 91 ? 2.543 6.59 -0.103 1 96.88 91 ILE B N 1
ATOM 1466 C CA . ILE B 1 91 ? 3.889 6.355 0.414 1 96.88 91 ILE B CA 1
ATOM 1467 C C . ILE B 1 91 ? 4.578 5.273 -0.413 1 96.88 91 ILE B C 1
ATOM 1469 O O . ILE B 1 91 ? 3.988 4.227 -0.695 1 96.88 91 ILE B O 1
ATOM 1473 N N . ASP B 1 92 ? 5.844 5.535 -0.779 1 94.81 92 ASP B N 1
ATOM 1474 C CA . ASP B 1 92 ? 6.539 4.504 -1.544 1 94.81 92 ASP B CA 1
ATOM 1475 C C . ASP B 1 92 ? 7.762 3.99 -0.79 1 94.81 92 ASP B C 1
ATOM 1477 O O . ASP B 1 92 ? 8.039 4.43 0.328 1 94.81 92 ASP B O 1
ATOM 1481 N N . THR B 1 93 ? 8.492 3.025 -1.396 1 92.31 93 THR B N 1
ATOM 1482 C CA . THR B 1 93 ? 9.562 2.289 -0.729 1 92.31 93 THR B CA 1
ATOM 1483 C C . THR B 1 93 ? 10.758 3.195 -0.469 1 92.31 93 THR B C 1
ATOM 1485 O O . THR B 1 93 ? 11.633 2.859 0.329 1 92.31 93 THR B O 1
ATOM 1488 N N . THR B 1 94 ? 10.805 4.379 -1.138 1 90.75 94 THR B N 1
ATOM 1489 C CA . THR B 1 94 ? 11.922 5.293 -0.929 1 90.75 94 THR B CA 1
ATOM 1490 C C . THR B 1 94 ? 11.656 6.207 0.261 1 90.75 94 THR B C 1
ATOM 1492 O O . THR B 1 94 ? 12.523 6.988 0.657 1 90.75 94 THR B O 1
ATOM 1495 N N . GLY B 1 95 ? 10.453 6.078 0.792 1 94.25 95 GLY B N 1
ATOM 1496 C CA . GLY B 1 95 ? 10.078 6.961 1.886 1 94.25 95 GLY B CA 1
ATOM 1497 C C . GLY B 1 95 ? 9.422 8.242 1.419 1 94.25 95 GLY B C 1
ATOM 1498 O O . GLY B 1 95 ? 9.141 9.133 2.227 1 94.25 95 GLY B O 1
ATOM 1499 N N . ARG B 1 96 ? 9.258 8.352 0.196 1 95.75 96 ARG B N 1
ATOM 1500 C CA . ARG B 1 96 ? 8.594 9.516 -0.384 1 95.75 96 ARG B CA 1
ATOM 1501 C C . ARG B 1 96 ? 7.094 9.484 -0.119 1 95.75 96 ARG B C 1
ATOM 1503 O O . ARG B 1 96 ? 6.434 8.477 -0.373 1 95.75 96 ARG B O 1
ATOM 1510 N N . ILE B 1 97 ? 6.574 10.57 0.448 1 97.62 97 ILE B N 1
ATOM 1511 C CA . ILE B 1 97 ? 5.152 10.719 0.752 1 97.62 97 ILE B CA 1
ATOM 1512 C C . ILE B 1 97 ? 4.559 11.844 -0.093 1 97.62 97 ILE B C 1
ATOM 1514 O O . ILE B 1 97 ? 5.066 12.969 -0.086 1 97.62 97 ILE B O 1
ATOM 1518 N N . GLU B 1 98 ? 3.549 11.492 -0.787 1 97.62 98 GLU B N 1
ATOM 1519 C CA . GLU B 1 98 ? 2.805 12.461 -1.585 1 97.62 98 GLU B CA 1
ATOM 1520 C C . GLU B 1 98 ? 1.394 12.664 -1.039 1 97.62 98 GLU B C 1
ATOM 1522 O O . GLU B 1 98 ? 0.681 11.688 -0.781 1 97.62 98 GLU B O 1
ATOM 1527 N N . LEU B 1 99 ? 1.041 13.922 -0.875 1 96.81 99 LEU B N 1
ATOM 1528 C CA . LEU B 1 99 ? -0.294 14.312 -0.434 1 96.81 99 LEU B CA 1
ATOM 1529 C C . LEU B 1 99 ? -1.048 15.023 -1.55 1 96.81 99 LEU B C 1
ATOM 1531 O O . LEU B 1 99 ? -0.515 15.945 -2.176 1 96.81 99 LEU B O 1
ATOM 1535 N N . THR B 1 100 ? -2.188 14.547 -1.789 1 94.81 100 THR B N 1
ATOM 1536 C CA . THR B 1 100 ? -3.049 15.195 -2.77 1 94.81 100 THR B CA 1
ATOM 1537 C C . THR B 1 100 ? -4.441 15.438 -2.189 1 94.81 100 THR B C 1
ATOM 1539 O O . THR B 1 100 ? -4.949 14.617 -1.421 1 94.81 100 THR B O 1
ATOM 1542 N N . ALA B 1 101 ? -5.043 16.625 -2.516 1 88.75 101 ALA B N 1
ATOM 1543 C CA . ALA B 1 101 ? -6.387 16.938 -2.025 1 88.75 101 ALA B CA 1
ATOM 1544 C C . ALA B 1 101 ? -7.398 15.906 -2.512 1 88.75 101 ALA B C 1
ATOM 1546 O O . ALA B 1 101 ? -7.301 15.414 -3.641 1 88.75 101 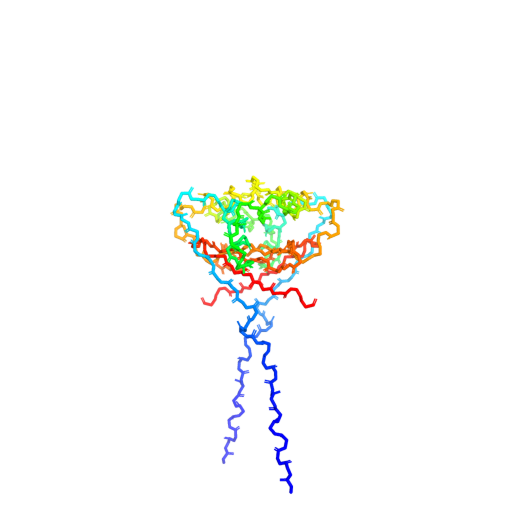ALA B O 1
ATOM 1547 N N . GLU B 1 102 ? -8.203 15.516 -1.584 1 78.94 102 GLU B N 1
ATOM 1548 C CA . GLU B 1 102 ? -9.305 14.641 -1.992 1 78.94 102 GLU B CA 1
ATOM 1549 C C . GLU B 1 102 ? -10.242 15.352 -2.959 1 78.94 102 GLU B C 1
ATOM 1551 O O . GLU B 1 102 ? -10.461 16.562 -2.842 1 78.94 102 GLU B O 1
ATOM 1556 N N . GLU B 1 103 ? -10.508 14.703 -4.141 1 62.31 103 GLU B N 1
ATOM 1557 C CA . GLU B 1 103 ? -11.492 15.375 -4.98 1 62.31 103 GLU B CA 1
ATOM 1558 C C . GLU B 1 103 ? -12.859 15.43 -4.293 1 62.31 103 GLU B C 1
ATOM 1560 O O . GLU B 1 103 ? -13.156 14.594 -3.439 1 62.31 103 GLU B O 1
#

Secondary structure (DSSP, 8-state):
------------GGGEEEEE--TT--HHHHHHHHHHHHTT-S-HHHHHHHSPPGGGTS-HHHHHHHHHGGGSS---SEEEEEEETTEEEEEETT-EEEEEE--/------------GGGEEEEE--TT--HHHHHHHHHHHHTT-S-HHHHHHHSPPGGGTS-HHHHHHHHHGGGSS---SEEEEEEETTEEEEEETT-EEEEEE--

Nearest PDB structures (foldseek):
  2ea9-assembly1_A  TM=5.849E-01  e=1.773E-01  Escherichia coli
  6ptv-assembly1_B  TM=5.000E-01  e=4.089E+00  Rickettsia rickettsii str. 'Sheila Smith'
  3q4k-assembly1_A  TM=4.906E-01  e=4.919E+00  Escherichia coli K-12
  4n96-assembly1_B  TM=4.745E-01  e=4.349E+00  Escherichia coli K-12
  4k74-assembly1_B  TM=4.997E-01  e=6.691E+00  Escherichia coli

InterPro domains:
  IPR040624 Halobacterial output domain 1 [PF18545] (24-100)

Solvent-accessible surface area (backbone atoms only — not comparable to full-atom values): 11822 Å² total; per-residue (Å²): 133,81,76,72,74,74,73,72,75,54,84,59,73,78,50,54,47,80,37,75,43,54,95,86,48,49,56,54,57,37,52,50,52,42,52,19,60,66,65,70,49,93,50,39,68,61,46,48,68,69,48,76,66,63,64,70,55,39,36,43,67,24,51,29,43,39,56,58,63,46,63,80,46,88,60,72,62,36,35,42,36,36,48,55,93,75,20,36,38,36,38,36,77,83,39,40,33,39,37,32,66,56,128,134,81,75,72,73,74,72,72,76,53,84,60,73,79,49,54,49,78,37,73,43,55,96,86,48,49,57,52,57,36,52,49,50,41,52,19,61,65,64,70,49,93,50,40,67,60,46,49,68,69,48,75,66,63,64,70,54,39,37,44,68,24,51,30,43,38,57,58,62,46,63,77,47,89,54,68,67,32,36,40,35,35,51,53,95,77,20,35,40,36,38,36,78,82,39,41,33,40,39,29,64,56,130

Foldseek 3Di:
DPPPPPPVVPVPPVQKFKDADDPPDQLLRSVLQSVLVVVVDPDSVVVSVPFDRCVVKPNSVVSRVVLVVVPDDPNDWDWDWTDGPQWIWIAINRRMIMTGGDD/DPPPPPPVVPVPPVQKFKDADDPPDQLLRSVLQSVLVVVVDPDSVVVSVPFDRCVVKPNSVVSRVVLVVVPPDVDDWDWDWTDGPQWIWIAINRRMIMTGGDD